Protein AF-A0A9W5TDE6-F1 (afdb_monomer_lite)

Secondary structure (DSSP, 8-state):
-HHHHHTTT----THHHHTSPPPPSSS--HHHHHHHHHHHS-HHHHHHHHHTT---TTTTT--GGG-TTTSSS--S----S-------S-HHHHHHHHHHHTHHHHHHHHHHHHIIIIIIS------EE--TTS-SSHHHHHHHHHHTTHHHHS-HHHHHHHHHHHHHHHHHHHHH-GGGTT-HHHHHHSTHHHH--SS-SS-GGGGB-TTS-HHHHHHHHHHHHHHHGGGT---S-PPBPTTSPBP-BTTB-HHHHHHHHHHHHHHHHHHHHHHHHHTTTTTTB-HHHHHHHHHHHHHHHHHSS--HHHHHTT-EE--

Foldseek 3Di:
DVVVCVVQVFPFLCLVLVPQPQDDLDDDAPVVLVVSCLVPVDPVVVVVCVVLVNPCNVPLPDQPCNCVVVFPDDQPDDPDDDDPDPDDSPGRVVSSLLSLLSLQRSLLSSLSSCCVQFQVPDPQFFFKDFPPLQDDDPQSVSLVSCLGGVQPGDDPLVLLLSLLSLSSNLRPNCPRPPSNPVRLVVNCRGSSCSSHLLDDSDQPLQFFDPPDDPVLSVVLNVLSVVLSVLLNFDPFPFDADSSRGGDDPPRDDPVSVVVGLQRSLVSLLVSLVVNCVSCVNVVGTDSSNLVSSSSSLSNSCRHPPDRVSNVVNVIDGDD

pLDDT: mean 70.34, std 18.86, range [30.05, 94.25]

Sequence (319 aa):
MRSMLTTKNLAISFEEADYFPWEPRHAGGASRCQLSSDIDYPDFLYALADYYSCDIYDLADTPLYMFDNRLFYSVEETVTTRQIFPNSSTLSDECTLTKVAAHCPTYLVYAECVYSLYIKDSTAVANIVLPEFAPTGTFDETFTRYLQRVKNSISSLLDETVTQLCRFVNTACSSLHPQFKGSAEFRAQHICSMFDVFTPLGPFETLYDLGLPSEDLDALKEFDSEQYEQLFYGTTDVVYSPLGVPIGNGMNSMQRLSSYYAELCERRCGYIIKLSMMTDKGTNLSVHGRIRQLRICGKIQAMCDECDACTELGISRSK

Structure (mmCIF, N/CA/C/O backbone):
data_AF-A0A9W5TDE6-F1
#
_entry.id   AF-A0A9W5TDE6-F1
#
loop_
_atom_site.group_PDB
_atom_site.id
_atom_site.type_symbol
_atom_site.label_atom_id
_atom_site.label_alt_id
_atom_site.label_comp_id
_atom_site.label_asym_id
_atom_site.label_entity_id
_atom_site.label_seq_id
_atom_site.pdbx_PDB_ins_code
_atom_site.Cartn_x
_atom_site.Cartn_y
_atom_site.Cartn_z
_atom_site.occupancy
_atom_site.B_iso_or_equiv
_atom_site.auth_seq_id
_atom_site.auth_comp_id
_atom_site.auth_asym_id
_atom_site.auth_atom_id
_atom_site.pdbx_PDB_model_num
ATOM 1 N N . MET A 1 1 ? 21.982 12.494 -4.653 1.00 37.19 1 MET A N 1
ATOM 2 C CA . MET A 1 1 ? 21.022 11.374 -4.791 1.00 37.19 1 MET A CA 1
ATOM 3 C C . MET A 1 1 ? 20.308 11.023 -3.481 1.00 37.19 1 MET A C 1
ATOM 5 O O . MET A 1 1 ? 19.213 11.538 -3.313 1.00 37.19 1 MET A O 1
ATOM 9 N N . ARG A 1 2 ? 20.903 10.282 -2.518 1.00 30.05 2 ARG A N 1
ATOM 10 C CA . ARG A 1 2 ? 20.251 9.962 -1.218 1.00 30.05 2 ARG A CA 1
ATOM 11 C C . ARG A 1 2 ? 19.657 11.196 -0.525 1.00 30.05 2 ARG A C 1
ATOM 13 O O . ARG A 1 2 ? 18.457 11.235 -0.320 1.00 30.05 2 ARG A O 1
ATOM 20 N N . SER A 1 3 ? 20.435 12.260 -0.304 1.00 33.66 3 SER A N 1
ATOM 21 C CA . SER A 1 3 ? 19.941 13.465 0.390 1.00 33.66 3 SER A CA 1
ATOM 22 C C . SER A 1 3 ? 18.796 14.212 -0.315 1.00 33.66 3 SER A C 1
ATOM 24 O O . SER A 1 3 ? 18.005 14.848 0.373 1.00 33.66 3 SER A O 1
ATOM 26 N N . MET A 1 4 ? 18.673 14.131 -1.650 1.00 34.59 4 MET A N 1
ATOM 27 C CA . MET A 1 4 ? 17.591 14.764 -2.433 1.00 34.59 4 MET A CA 1
ATOM 28 C C . MET A 1 4 ? 16.296 13.935 -2.453 1.00 34.59 4 MET A C 1
ATOM 30 O O . MET A 1 4 ? 15.215 14.487 -2.632 1.00 34.59 4 MET A O 1
ATOM 34 N N . LEU A 1 5 ? 16.401 12.615 -2.277 1.00 38.41 5 LEU A N 1
ATOM 35 C CA . LEU A 1 5 ? 15.258 11.700 -2.186 1.00 38.41 5 LEU A CA 1
ATOM 36 C C . LEU A 1 5 ? 14.760 11.586 -0.735 1.00 38.41 5 LEU A C 1
ATOM 38 O O . LEU A 1 5 ? 13.555 11.590 -0.500 1.00 38.41 5 LEU A O 1
ATOM 42 N N . THR A 1 6 ? 15.675 11.616 0.244 1.00 37.66 6 THR A N 1
ATOM 43 C CA . THR A 1 6 ? 15.352 11.721 1.678 1.00 37.66 6 THR A CA 1
ATOM 44 C C . THR A 1 6 ? 14.649 13.042 2.007 1.00 37.66 6 THR A C 1
ATOM 46 O O . THR A 1 6 ? 13.717 13.049 2.798 1.00 37.66 6 THR A O 1
ATOM 49 N N . THR A 1 7 ? 15.009 14.158 1.355 1.00 35.66 7 THR A N 1
ATOM 50 C CA . THR A 1 7 ? 14.295 15.448 1.518 1.00 35.66 7 THR A CA 1
ATOM 51 C C . THR A 1 7 ? 12.883 15.457 0.924 1.00 35.66 7 THR A C 1
ATOM 53 O O . THR A 1 7 ? 12.128 16.386 1.195 1.00 35.66 7 THR A O 1
ATOM 56 N N . LYS A 1 8 ? 12.506 14.438 0.140 1.00 37.34 8 LYS A N 1
ATOM 57 C CA . LYS A 1 8 ? 11.165 14.284 -0.442 1.00 37.34 8 LYS A CA 1
ATOM 58 C C . LYS A 1 8 ? 10.298 13.225 0.266 1.00 37.34 8 LYS A C 1
ATOM 60 O O . LYS A 1 8 ? 9.226 12.929 -0.248 1.00 37.34 8 LYS A O 1
ATOM 65 N N . ASN A 1 9 ? 10.728 12.678 1.415 1.00 38.25 9 ASN A N 1
ATOM 66 C CA . ASN A 1 9 ? 10.015 11.619 2.161 1.00 38.25 9 ASN A CA 1
ATOM 67 C C . ASN A 1 9 ? 9.594 10.427 1.278 1.00 38.25 9 ASN A C 1
ATOM 69 O O . ASN A 1 9 ? 8.486 9.906 1.382 1.00 38.25 9 ASN A O 1
ATOM 73 N N . LEU A 1 10 ? 10.476 10.014 0.368 1.00 39.22 10 LEU A N 1
ATOM 74 C CA . LEU A 1 10 ? 10.190 8.930 -0.564 1.00 39.22 10 LEU A CA 1
ATOM 75 C C . LEU A 1 10 ? 10.513 7.584 0.088 1.00 39.22 10 LEU A C 1
ATOM 77 O O . LEU A 1 10 ? 11.666 7.325 0.431 1.00 39.22 10 LEU A O 1
ATOM 81 N N . ALA A 1 11 ? 9.500 6.729 0.222 1.00 44.19 11 ALA A N 1
ATOM 82 C CA . ALA A 1 11 ? 9.604 5.372 0.756 1.00 44.19 11 ALA A CA 1
ATOM 83 C C . ALA A 1 11 ? 10.161 4.385 -0.290 1.00 44.19 11 ALA A C 1
ATOM 85 O O . ALA A 1 11 ? 9.557 3.358 -0.581 1.00 44.19 11 ALA A O 1
ATOM 86 N N . ILE A 1 12 ? 11.283 4.735 -0.919 1.00 48.00 12 ILE A N 1
ATOM 87 C CA . ILE A 1 12 ? 11.941 3.897 -1.926 1.00 48.00 12 ILE A CA 1
ATOM 88 C C . ILE A 1 12 ? 13.001 3.048 -1.217 1.00 48.00 12 ILE A C 1
ATOM 90 O O . ILE A 1 12 ? 13.822 3.592 -0.473 1.00 48.00 12 ILE A O 1
ATOM 94 N N . SER A 1 13 ? 13.029 1.735 -1.478 1.00 45.06 13 SER A N 1
ATOM 95 C CA . SER A 1 13 ? 14.229 0.941 -1.197 1.00 45.06 13 SER A CA 1
ATOM 96 C C . SER A 1 13 ? 15.338 1.433 -2.123 1.00 45.06 13 SER A C 1
ATOM 98 O O . SER A 1 13 ? 15.249 1.307 -3.342 1.00 45.06 13 SER A O 1
ATOM 1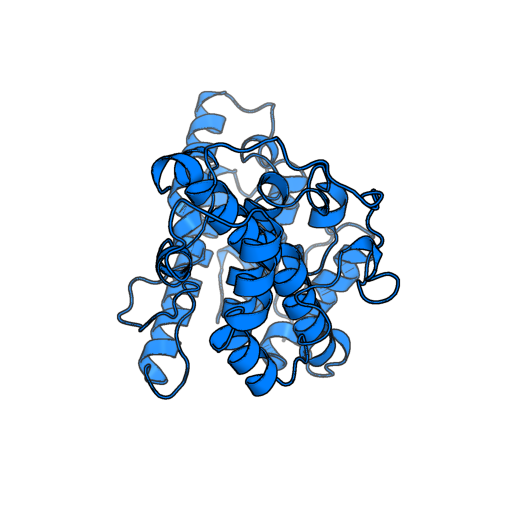00 N N . PHE A 1 14 ? 16.374 2.048 -1.549 1.00 41.97 14 PHE A N 1
ATOM 101 C CA . PHE A 1 14 ? 17.478 2.698 -2.268 1.00 41.97 14 PHE A CA 1
ATOM 102 C C . PHE A 1 14 ? 18.202 1.803 -3.288 1.00 41.97 14 PHE A C 1
ATOM 104 O O . PHE A 1 14 ? 18.944 2.323 -4.116 1.00 41.97 14 PHE A O 1
ATOM 111 N N . GLU A 1 15 ? 17.992 0.492 -3.224 1.00 44.22 15 GLU A N 1
ATOM 112 C CA . GLU A 1 15 ? 18.664 -0.510 -4.041 1.00 44.22 15 GLU A CA 1
ATOM 113 C C . GLU A 1 15 ? 18.224 -0.455 -5.509 1.00 44.22 15 GLU A C 1
ATOM 115 O O . GLU A 1 15 ? 19.063 -0.652 -6.377 1.00 44.22 15 GLU A O 1
ATOM 120 N N . GLU A 1 16 ? 16.976 -0.085 -5.820 1.00 43.41 16 GLU A N 1
ATOM 121 C CA . GLU A 1 16 ? 16.482 0.042 -7.205 1.00 43.41 16 GLU A CA 1
ATOM 122 C C . GLU A 1 16 ? 17.240 1.116 -8.006 1.00 43.41 16 GLU A C 1
ATOM 124 O O . GLU A 1 16 ? 17.583 0.913 -9.170 1.00 43.41 16 GLU A O 1
ATOM 129 N N . ALA A 1 17 ? 17.590 2.235 -7.361 1.00 44.34 17 ALA A N 1
ATOM 130 C CA . ALA A 1 17 ? 18.327 3.318 -8.008 1.00 44.34 17 ALA A CA 1
ATOM 131 C C . ALA A 1 17 ? 19.785 2.955 -8.334 1.00 44.34 17 ALA A C 1
ATOM 133 O O . ALA A 1 17 ? 20.361 3.515 -9.269 1.00 44.34 17 ALA A O 1
ATOM 134 N N . ASP A 1 18 ? 20.365 2.021 -7.575 1.00 39.78 18 ASP A N 1
ATOM 135 C CA . ASP A 1 18 ? 21.740 1.549 -7.750 1.00 39.78 18 ASP A CA 1
ATOM 136 C C . ASP A 1 18 ? 21.865 0.531 -8.907 1.00 39.78 18 ASP A C 1
ATOM 138 O O . ASP A 1 18 ? 22.971 0.307 -9.400 1.00 39.78 18 ASP A O 1
ATOM 142 N N . TYR A 1 19 ? 20.747 -0.041 -9.384 1.00 42.91 19 TYR A N 1
ATOM 143 C CA . TYR A 1 19 ? 20.707 -0.900 -10.579 1.00 42.91 19 TYR A CA 1
ATOM 144 C C . TYR A 1 19 ? 20.538 -0.125 -11.887 1.00 42.91 19 TYR A C 1
ATOM 146 O O . TYR A 1 19 ? 20.680 -0.718 -12.958 1.00 42.91 19 TYR A O 1
ATOM 154 N N . PHE A 1 20 ? 20.272 1.186 -11.844 1.00 47.22 20 PHE A N 1
ATOM 155 C CA . PHE A 1 20 ? 20.255 1.962 -13.078 1.00 47.22 20 PHE A CA 1
ATOM 156 C C . PHE A 1 20 ? 21.671 2.052 -13.660 1.00 47.22 20 PHE A C 1
ATOM 158 O O . PHE A 1 20 ? 22.607 2.420 -12.940 1.00 47.22 20 PHE A O 1
ATOM 165 N N . PRO A 1 21 ? 21.850 1.773 -14.964 1.00 43.06 21 PRO A N 1
ATOM 166 C CA . PRO A 1 21 ? 23.144 1.926 -15.603 1.00 43.06 21 PRO A CA 1
ATOM 167 C C . PRO A 1 21 ? 23.678 3.344 -15.390 1.00 43.06 21 PRO A C 1
ATOM 169 O O . PRO A 1 21 ? 22.945 4.332 -15.496 1.00 43.06 21 PRO A O 1
ATOM 172 N N . TRP A 1 22 ? 24.969 3.440 -15.069 1.00 45.78 22 TRP A N 1
ATOM 173 C CA . TRP A 1 22 ? 25.638 4.719 -14.866 1.00 45.78 22 TRP A CA 1
ATOM 174 C C . TRP A 1 22 ? 25.673 5.515 -16.174 1.00 45.78 22 TRP A C 1
ATOM 176 O O . TRP A 1 22 ? 26.310 5.098 -17.141 1.00 45.78 22 TRP A O 1
ATOM 186 N N . GLU A 1 23 ? 25.035 6.686 -16.186 1.00 52.16 23 GLU A N 1
ATOM 187 C CA . GLU A 1 23 ? 25.040 7.585 -17.341 1.00 52.16 23 GLU A CA 1
ATOM 188 C C . GLU A 1 23 ? 26.159 8.638 -17.199 1.00 52.16 23 GLU A C 1
ATOM 190 O O . GLU A 1 23 ? 26.141 9.450 -16.260 1.00 52.16 23 GLU A O 1
ATOM 195 N N . PRO A 1 24 ? 27.155 8.670 -18.108 1.00 46.06 24 PRO A N 1
ATOM 196 C CA . PRO A 1 24 ? 28.214 9.666 -18.065 1.00 46.06 24 PRO A CA 1
ATOM 197 C C . PRO A 1 24 ? 27.640 11.076 -18.222 1.00 46.06 24 PRO A C 1
ATOM 199 O O . PRO A 1 24 ? 26.783 11.329 -19.064 1.00 46.06 24 PRO A O 1
ATOM 202 N N . ARG A 1 25 ? 28.190 12.043 -17.478 1.00 46.12 25 ARG A N 1
ATOM 203 C CA . ARG A 1 25 ? 27.719 13.443 -17.452 1.00 46.12 25 ARG A CA 1
ATOM 204 C C . ARG A 1 25 ? 27.724 14.182 -18.801 1.00 46.12 25 ARG A C 1
ATOM 206 O O . ARG A 1 25 ? 27.252 15.318 -18.841 1.00 46.12 25 ARG A O 1
ATOM 213 N N . HIS A 1 26 ? 28.230 13.605 -19.895 1.00 42.53 26 HIS A N 1
ATOM 214 C CA . HIS A 1 26 ? 28.404 14.321 -21.159 1.00 42.53 26 HIS A CA 1
ATOM 215 C C . HIS A 1 26 ? 28.000 13.550 -22.427 1.00 42.53 26 HIS A C 1
ATOM 217 O O . HIS A 1 26 ? 28.350 12.391 -22.628 1.00 42.53 26 HIS A O 1
ATOM 223 N N . ALA A 1 27 ? 27.366 14.333 -23.313 1.00 40.53 27 ALA A N 1
ATOM 224 C CA . ALA A 1 27 ? 26.987 14.106 -24.710 1.00 40.53 27 ALA A CA 1
ATOM 225 C C . ALA A 1 27 ? 25.711 13.280 -24.972 1.00 40.53 27 ALA A C 1
ATOM 227 O O . ALA A 1 27 ? 25.766 12.118 -25.351 1.00 40.53 27 ALA A O 1
ATOM 228 N N . GLY A 1 28 ? 24.554 13.941 -24.879 1.00 46.41 28 GLY A N 1
ATOM 229 C CA . GLY A 1 28 ? 23.267 13.499 -25.436 1.00 46.41 28 GLY A CA 1
ATOM 230 C C . GLY A 1 28 ? 22.147 13.699 -24.420 1.00 46.41 28 GLY A C 1
ATOM 231 O O . GLY A 1 28 ? 22.177 13.071 -23.374 1.00 46.41 28 GLY A O 1
ATOM 232 N N . GLY A 1 29 ? 21.233 14.636 -24.691 1.00 51.16 29 GLY A N 1
ATOM 233 C CA . GLY A 1 29 ? 20.232 15.133 -23.734 1.00 51.16 29 GLY A CA 1
ATOM 234 C C . GLY A 1 29 ? 19.141 14.127 -23.330 1.00 51.16 29 GLY A C 1
ATOM 235 O O . GLY A 1 29 ? 19.321 12.921 -23.450 1.00 51.16 29 GLY A O 1
ATOM 236 N N . ALA A 1 30 ? 17.982 14.634 -22.886 1.00 49.31 30 ALA A N 1
ATOM 237 C CA . ALA A 1 30 ? 16.841 13.854 -22.368 1.00 49.31 30 ALA A CA 1
ATOM 238 C C . ALA A 1 30 ? 16.425 12.641 -23.232 1.00 49.31 30 ALA A C 1
ATOM 240 O O . ALA A 1 30 ? 16.014 11.616 -22.698 1.00 49.31 30 ALA A O 1
ATOM 241 N N . SER A 1 31 ? 16.615 12.708 -24.554 1.00 49.91 31 SER A N 1
ATOM 242 C CA . SER A 1 31 ? 16.346 11.604 -25.484 1.00 49.91 31 SER A CA 1
ATOM 243 C C . SER A 1 31 ? 17.228 10.365 -25.268 1.00 49.91 31 SER A C 1
ATOM 245 O O . SER A 1 31 ? 16.809 9.267 -25.609 1.00 49.91 31 SER A O 1
ATOM 247 N N . ARG A 1 32 ? 18.445 10.514 -24.722 1.00 50.94 32 ARG A N 1
ATOM 248 C CA . ARG A 1 32 ? 19.350 9.391 -24.402 1.00 50.94 32 ARG A CA 1
ATOM 249 C C . ARG A 1 32 ? 18.947 8.688 -23.105 1.00 50.94 32 ARG A C 1
ATOM 251 O O . ARG A 1 32 ? 19.008 7.469 -23.039 1.00 50.94 32 ARG A O 1
ATOM 258 N N . CYS A 1 33 ? 18.481 9.453 -22.118 1.00 50.75 33 CYS A N 1
ATOM 259 C CA . CYS A 1 33 ? 17.892 8.918 -20.889 1.00 50.75 33 CYS A CA 1
ATOM 260 C C . CYS A 1 33 ? 16.622 8.115 -21.169 1.00 50.75 33 CYS A C 1
ATOM 262 O O . CYS A 1 33 ? 16.428 7.058 -20.576 1.00 50.75 33 CYS A O 1
ATOM 264 N N . GLN A 1 34 ? 15.796 8.599 -22.099 1.00 51.00 34 GLN A N 1
ATOM 265 C CA . GLN A 1 34 ? 14.605 7.895 -22.559 1.00 51.00 34 GLN A CA 1
ATOM 266 C C . GLN A 1 34 ? 14.979 6.592 -23.283 1.00 51.00 34 GLN A C 1
ATOM 268 O O . GLN A 1 34 ? 14.572 5.535 -22.834 1.00 51.00 34 GLN A O 1
ATOM 273 N N . LEU A 1 35 ? 15.906 6.633 -24.253 1.00 44.72 35 LEU A N 1
ATOM 274 C CA . LEU A 1 35 ? 16.389 5.426 -24.950 1.00 44.72 35 LEU A CA 1
ATOM 275 C C . LEU A 1 35 ? 17.001 4.358 -24.023 1.00 44.72 35 LEU A C 1
ATOM 277 O O . LEU A 1 35 ? 16.906 3.174 -24.304 1.00 44.72 35 LEU A O 1
ATOM 281 N N . SER A 1 36 ? 17.686 4.778 -22.957 1.00 44.78 36 SER A N 1
ATOM 282 C CA . SER A 1 36 ? 18.273 3.890 -21.939 1.00 44.78 36 SER A CA 1
ATOM 283 C C . SER A 1 36 ? 17.206 3.318 -20.992 1.00 44.78 36 SER A C 1
ATOM 285 O O . SER A 1 36 ? 17.378 2.241 -20.436 1.00 44.78 36 SER A O 1
ATOM 287 N N . SER A 1 37 ? 16.075 4.013 -20.834 1.00 44.19 37 SER A N 1
ATOM 288 C CA . SER A 1 37 ? 14.895 3.451 -20.169 1.00 44.19 37 SER A CA 1
ATOM 289 C C . SER A 1 37 ? 14.289 2.366 -21.064 1.00 44.19 37 SER A C 1
ATOM 291 O O . SER A 1 37 ? 14.226 1.226 -20.649 1.00 44.19 37 SER A O 1
ATOM 293 N N . ASP A 1 38 ? 14.027 2.637 -22.341 1.00 42.47 38 ASP A N 1
ATOM 294 C CA . ASP A 1 38 ? 13.441 1.647 -23.266 1.00 42.47 38 ASP A CA 1
ATOM 295 C C . ASP A 1 38 ? 14.259 0.334 -23.404 1.00 42.47 38 ASP A C 1
ATOM 297 O O . ASP A 1 38 ? 13.727 -0.691 -23.827 1.00 42.47 38 ASP A O 1
ATOM 301 N N . ILE A 1 39 ? 15.562 0.356 -23.085 1.00 41.12 39 ILE A N 1
ATOM 302 C CA . ILE A 1 39 ? 16.472 -0.799 -23.192 1.00 41.1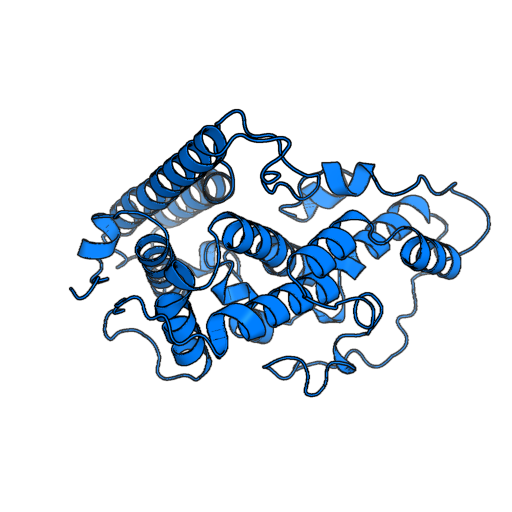2 39 ILE A CA 1
ATOM 303 C C . ILE A 1 39 ? 16.606 -1.580 -21.871 1.00 41.12 39 ILE A C 1
ATOM 305 O O . ILE A 1 39 ? 16.658 -2.807 -21.913 1.00 41.12 39 ILE A O 1
ATOM 309 N N . ASP A 1 40 ? 16.656 -0.904 -20.717 1.00 42.62 40 ASP A N 1
ATOM 310 C CA . ASP A 1 40 ? 17.001 -1.527 -19.421 1.00 42.62 40 ASP A CA 1
ATOM 311 C C . ASP A 1 40 ? 15.827 -1.571 -18.417 1.00 42.62 40 ASP A C 1
ATOM 313 O O . ASP A 1 40 ? 15.943 -2.071 -17.294 1.00 42.62 40 ASP A O 1
ATOM 317 N N . TYR A 1 41 ? 14.679 -1.035 -18.819 1.00 43.81 41 TYR A N 1
ATOM 318 C CA . TYR A 1 41 ? 13.419 -1.017 -18.090 1.00 43.81 41 TYR A CA 1
ATOM 319 C C . TYR A 1 41 ? 12.535 -2.123 -18.687 1.00 43.81 41 TYR A C 1
ATOM 321 O O . TYR A 1 41 ? 12.048 -1.951 -19.803 1.00 43.81 41 TYR A O 1
ATOM 329 N N . PRO A 1 42 ? 12.201 -3.232 -18.005 1.00 48.03 42 PRO A N 1
ATOM 330 C CA . PRO A 1 42 ? 12.756 -3.877 -16.816 1.00 48.03 42 PRO A CA 1
ATOM 331 C C . PRO A 1 42 ? 12.803 -5.428 -16.935 1.00 48.03 42 PRO A C 1
ATOM 333 O O . PRO A 1 42 ? 11.754 -6.064 -16.949 1.00 48.03 42 PRO A O 1
ATOM 336 N N . ASP A 1 43 ? 13.962 -6.092 -16.843 1.00 46.78 43 ASP A N 1
ATOM 337 C CA . ASP A 1 43 ? 13.989 -7.576 -16.809 1.00 46.78 43 ASP A CA 1
ATOM 338 C C . ASP A 1 43 ? 13.191 -8.160 -15.625 1.00 46.78 43 ASP A C 1
ATOM 340 O O . ASP A 1 43 ? 12.537 -9.190 -15.751 1.00 46.78 43 ASP A O 1
ATOM 344 N N . PHE A 1 44 ? 13.205 -7.502 -14.459 1.00 48.03 44 PHE A N 1
ATOM 345 C CA . PHE A 1 44 ? 12.539 -8.020 -13.260 1.00 48.03 44 PHE A CA 1
ATOM 346 C C . PHE A 1 44 ? 11.023 -7.784 -13.244 1.00 48.03 44 PHE A C 1
ATOM 348 O O . PHE A 1 44 ? 10.273 -8.700 -12.920 1.00 48.03 44 PHE A O 1
ATOM 355 N N . LEU A 1 45 ? 10.549 -6.581 -13.588 1.00 55.25 45 LEU A N 1
ATOM 356 C CA . LEU A 1 45 ? 9.111 -6.301 -13.630 1.00 55.25 45 LEU A CA 1
ATOM 357 C C . LEU A 1 45 ? 8.462 -6.932 -14.871 1.00 55.25 45 LEU A C 1
ATOM 359 O O . LEU A 1 45 ? 7.337 -7.402 -14.746 1.00 55.25 45 LEU A O 1
ATOM 363 N N . TYR A 1 46 ? 9.171 -7.059 -16.003 1.00 56.38 46 TYR A N 1
ATOM 364 C CA . TYR A 1 46 ? 8.723 -7.923 -17.099 1.00 56.38 46 TYR A CA 1
ATOM 365 C C . TYR A 1 46 ? 8.720 -9.400 -16.700 1.00 56.38 46 TYR A C 1
ATOM 367 O O . TYR A 1 46 ? 7.749 -10.087 -16.983 1.00 56.38 46 TYR A O 1
ATOM 375 N N . ALA A 1 47 ? 9.711 -9.885 -15.942 1.00 53.34 47 ALA A N 1
ATOM 376 C CA . ALA A 1 47 ? 9.646 -11.240 -15.394 1.00 53.34 47 ALA A CA 1
ATOM 377 C C . ALA A 1 47 ? 8.477 -11.429 -14.409 1.00 53.34 47 ALA A C 1
ATOM 379 O O . ALA A 1 47 ? 7.868 -12.495 -14.402 1.00 53.34 47 ALA A O 1
ATOM 380 N N . LEU A 1 48 ? 8.134 -10.427 -13.587 1.00 57.47 48 LEU A N 1
ATOM 381 C CA . LEU A 1 48 ? 6.946 -10.460 -12.720 1.00 57.47 48 LEU A CA 1
ATOM 382 C C . LEU A 1 48 ? 5.651 -10.442 -13.542 1.00 57.47 48 LEU A C 1
ATOM 384 O O . LEU A 1 48 ? 4.751 -11.236 -13.279 1.00 57.47 48 LEU A O 1
ATOM 388 N N . ALA A 1 49 ? 5.571 -9.564 -14.538 1.00 58.88 49 ALA A N 1
ATOM 389 C CA . ALA A 1 49 ? 4.488 -9.469 -15.508 1.00 58.88 49 ALA A CA 1
ATOM 390 C C . ALA A 1 49 ? 4.263 -10.795 -16.241 1.00 58.88 49 ALA A C 1
ATOM 392 O O . ALA A 1 49 ? 3.156 -11.325 -16.204 1.00 58.88 49 ALA A O 1
ATOM 393 N N . ASP A 1 50 ? 5.313 -11.395 -16.792 1.00 57.34 50 ASP A N 1
ATOM 394 C CA . ASP A 1 50 ? 5.268 -12.707 -17.435 1.00 57.34 50 ASP A CA 1
ATOM 395 C C . ASP A 1 50 ? 4.853 -13.802 -16.447 1.00 57.34 50 ASP A C 1
ATOM 397 O O . ASP A 1 50 ? 3.953 -14.598 -16.728 1.00 57.34 50 ASP A O 1
ATOM 401 N N . TYR A 1 51 ? 5.465 -13.826 -15.258 1.00 58.12 51 TYR A N 1
ATOM 402 C CA . TYR A 1 51 ? 5.193 -14.837 -14.235 1.00 58.12 51 TYR A CA 1
ATOM 403 C C . TYR A 1 51 ? 3.738 -14.807 -13.751 1.00 58.12 51 TYR A C 1
ATOM 405 O O . TYR A 1 51 ? 3.134 -15.862 -13.553 1.00 58.12 51 TYR A O 1
ATOM 413 N N . TYR A 1 52 ? 3.160 -13.615 -13.585 1.00 61.41 52 TYR A N 1
ATOM 414 C CA . TYR A 1 52 ? 1.776 -13.426 -13.142 1.00 61.41 52 TYR A CA 1
ATOM 415 C C . TYR A 1 52 ? 0.782 -13.201 -14.292 1.00 61.41 52 TYR A C 1
ATOM 417 O O . TYR A 1 52 ? -0.394 -12.939 -14.025 1.00 61.41 52 TYR A O 1
ATOM 425 N N . SER A 1 53 ? 1.225 -13.361 -15.548 1.00 67.06 53 SER A N 1
ATOM 426 C CA . SER A 1 53 ? 0.427 -13.186 -16.775 1.00 67.06 53 SER A CA 1
ATOM 427 C C . SER A 1 53 ? -0.233 -11.805 -16.910 1.00 67.06 53 SER A C 1
ATOM 429 O O . SER A 1 53 ? -1.338 -11.678 -17.437 1.00 67.06 53 SER A O 1
ATOM 431 N N . CYS A 1 54 ? 0.452 -10.768 -16.434 1.00 66.94 54 CYS A N 1
ATOM 432 C CA . CYS A 1 54 ? 0.083 -9.369 -16.590 1.00 66.94 54 CYS A CA 1
ATOM 433 C C . CYS A 1 54 ? 0.935 -8.714 -17.674 1.00 66.94 54 CYS A C 1
ATOM 435 O O . CYS A 1 54 ? 2.003 -8.204 -17.371 1.00 66.94 54 CYS A O 1
ATOM 437 N N . ASP A 1 55 ? 0.466 -8.692 -18.922 1.00 58.97 55 ASP A N 1
ATOM 438 C CA . ASP A 1 55 ? 1.175 -8.005 -20.007 1.00 58.97 55 ASP A CA 1
ATOM 439 C C . ASP A 1 55 ? 1.140 -6.478 -19.805 1.00 58.97 55 ASP A C 1
ATOM 441 O O . ASP A 1 55 ? 0.099 -5.830 -19.947 1.00 58.97 55 ASP A O 1
ATOM 445 N N . ILE A 1 56 ? 2.292 -5.916 -19.432 1.00 52.34 56 ILE A N 1
ATOM 446 C CA . ILE A 1 56 ? 2.512 -4.474 -19.255 1.00 52.34 56 ILE A CA 1
ATOM 447 C C . ILE A 1 56 ? 3.450 -3.891 -20.326 1.00 52.34 56 ILE A C 1
ATOM 449 O O . ILE A 1 56 ? 3.792 -2.709 -20.237 1.00 52.34 56 ILE A O 1
ATOM 453 N N . TYR A 1 57 ? 3.878 -4.693 -21.313 1.00 49.84 57 TYR A N 1
ATOM 454 C CA . TYR A 1 57 ? 4.910 -4.312 -22.289 1.00 49.84 57 TYR A CA 1
ATOM 455 C C . TYR A 1 57 ? 4.497 -3.106 -23.140 1.00 49.84 57 TYR A C 1
ATOM 457 O O . TYR A 1 57 ? 5.311 -2.228 -23.401 1.00 49.84 57 TYR A O 1
ATOM 465 N N . ASP A 1 58 ? 3.214 -2.992 -23.488 1.00 44.25 58 ASP A N 1
ATOM 466 C CA . ASP A 1 58 ? 2.685 -1.849 -24.250 1.00 44.25 58 ASP A CA 1
ATOM 467 C C . ASP A 1 58 ? 2.524 -0.561 -23.406 1.00 44.25 58 ASP A C 1
ATOM 469 O O . ASP A 1 58 ? 2.137 0.491 -23.923 1.00 44.25 58 ASP A O 1
ATOM 473 N N . LEU A 1 59 ? 2.731 -0.630 -22.084 1.00 45.72 59 LEU A N 1
ATOM 474 C CA . LEU A 1 59 ? 2.214 0.364 -21.131 1.00 45.72 59 LEU A CA 1
ATOM 475 C C . LEU A 1 59 ? 3.299 1.069 -20.314 1.00 45.72 59 LEU A C 1
ATOM 477 O O . LEU A 1 59 ? 3.016 2.147 -19.790 1.00 45.72 59 LEU A O 1
ATOM 481 N N . ALA A 1 60 ? 4.519 0.525 -20.254 1.00 40.66 60 ALA A N 1
ATOM 482 C CA . ALA A 1 60 ? 5.639 1.141 -19.537 1.00 40.66 60 ALA A CA 1
ATOM 483 C C . ALA A 1 60 ? 5.977 2.560 -20.050 1.00 40.66 60 ALA A C 1
ATOM 485 O O . ALA A 1 60 ? 6.352 3.424 -19.259 1.00 40.66 60 ALA A O 1
ATOM 486 N N . ASP A 1 61 ? 5.721 2.824 -21.338 1.00 40.75 61 ASP A N 1
ATOM 487 C CA . ASP A 1 61 ? 6.030 4.096 -22.010 1.00 40.75 61 ASP A CA 1
ATOM 488 C C . ASP A 1 61 ? 4.790 4.926 -22.392 1.00 40.75 61 ASP A C 1
ATOM 490 O O . ASP A 1 61 ? 4.892 5.961 -23.061 1.00 40.75 61 ASP A O 1
ATOM 494 N N . THR A 1 62 ? 3.593 4.494 -21.978 1.00 41.66 62 THR A N 1
ATOM 495 C CA . THR A 1 62 ? 2.334 5.149 -22.357 1.00 41.66 62 THR A CA 1
ATOM 496 C C . THR A 1 62 ? 1.945 6.229 -21.326 1.00 41.66 62 THR A C 1
ATOM 498 O O . THR A 1 62 ? 1.781 5.930 -20.143 1.00 41.66 62 THR A O 1
ATOM 501 N N . PRO A 1 63 ? 1.767 7.508 -21.721 1.00 44.25 63 PRO A N 1
ATOM 502 C CA . PRO A 1 63 ? 1.331 8.574 -20.810 1.00 44.25 63 PRO A CA 1
ATOM 503 C C . PRO A 1 63 ? -0.060 8.309 -20.197 1.00 44.25 63 PRO A C 1
ATOM 505 O O . PRO A 1 63 ? -0.942 7.843 -20.911 1.00 44.25 63 PRO A O 1
ATOM 508 N N . LEU A 1 64 ? -0.319 8.713 -18.937 1.00 41.97 64 LEU A N 1
ATOM 509 C CA . LEU A 1 64 ? -1.582 8.397 -18.238 1.00 41.97 64 LEU A CA 1
ATOM 510 C C . LEU A 1 64 ? -2.862 8.792 -18.997 1.00 41.97 64 LEU A C 1
ATOM 512 O O . LEU A 1 64 ? -3.846 8.064 -18.952 1.00 41.97 64 LEU A O 1
ATOM 516 N N . TYR A 1 65 ? -2.853 9.914 -19.725 1.00 46.88 65 TYR A N 1
ATOM 517 C CA . TYR A 1 65 ? -4.006 10.373 -20.518 1.00 46.88 65 TYR A CA 1
ATOM 518 C C . TYR A 1 65 ? -4.293 9.505 -21.758 1.00 46.88 65 TYR A C 1
ATOM 520 O O . TYR A 1 65 ? -5.337 9.649 -22.381 1.00 46.88 65 TYR A O 1
ATOM 528 N N . MET A 1 66 ? -3.367 8.625 -22.151 1.00 42.00 66 MET A N 1
ATOM 529 C CA . MET A 1 66 ? -3.584 7.616 -23.192 1.00 42.00 66 MET A CA 1
ATOM 530 C C . MET A 1 66 ? -4.114 6.291 -22.620 1.00 42.00 66 MET A C 1
ATOM 532 O O . MET A 1 66 ? -4.463 5.402 -23.394 1.00 42.00 66 MET A O 1
ATOM 536 N N . PHE A 1 67 ? -4.241 6.160 -21.290 1.00 49.75 67 PHE A N 1
ATOM 537 C CA . PHE A 1 67 ? -4.949 5.043 -20.653 1.00 49.75 67 PHE A CA 1
ATOM 538 C C . PHE A 1 67 ? -6.467 5.259 -20.570 1.00 49.75 67 PHE A C 1
ATOM 540 O O . PHE A 1 67 ? -7.138 4.566 -19.800 1.00 49.75 67 PHE A O 1
ATOM 547 N N . ASP A 1 68 ? -7.029 6.180 -21.359 1.00 42.41 68 ASP A N 1
ATOM 548 C CA . ASP A 1 68 ? -8.479 6.330 -21.490 1.00 42.41 68 ASP A CA 1
ATOM 549 C C . ASP A 1 68 ? -9.123 4.966 -21.804 1.00 42.41 68 ASP A C 1
ATOM 551 O O . ASP A 1 68 ? -8.750 4.274 -22.755 1.00 42.41 68 ASP A O 1
ATOM 555 N N . ASN A 1 69 ? -10.100 4.575 -20.977 1.00 42.19 69 ASN A N 1
ATOM 556 C CA . ASN A 1 69 ? -10.782 3.267 -20.949 1.00 42.19 69 ASN A CA 1
ATOM 557 C C . ASN A 1 69 ? -9.983 2.068 -20.399 1.00 42.19 69 ASN A C 1
ATOM 559 O O . ASN A 1 69 ? -10.500 0.949 -20.429 1.00 42.19 69 ASN A O 1
ATOM 563 N N . ARG A 1 70 ? -8.754 2.260 -19.906 1.00 48.69 70 ARG A N 1
ATOM 564 C CA . ARG A 1 70 ? -7.931 1.188 -19.310 1.00 48.69 70 ARG A CA 1
ATOM 565 C C . ARG A 1 70 ? -7.764 1.306 -17.797 1.00 48.69 70 ARG A C 1
ATOM 567 O O . ARG A 1 70 ? -7.622 0.282 -17.139 1.00 48.69 70 ARG A O 1
ATOM 574 N N . LEU A 1 71 ? -7.816 2.519 -17.249 1.00 51.66 71 LEU A N 1
ATOM 575 C CA . LEU A 1 71 ? -7.957 2.737 -15.807 1.00 51.66 71 LEU A CA 1
ATOM 576 C C . LEU A 1 71 ? -9.439 2.692 -15.428 1.00 51.66 71 LEU A C 1
ATOM 578 O O . LEU A 1 71 ? -10.293 3.152 -16.188 1.00 51.66 71 LEU A O 1
ATOM 582 N N . PHE A 1 72 ? -9.757 2.185 -14.235 1.00 52.09 72 PHE A N 1
ATOM 583 C CA . PHE A 1 72 ? -11.141 2.198 -13.741 1.00 52.09 72 PHE A CA 1
ATOM 584 C C . PHE A 1 72 ? -11.668 3.608 -13.435 1.00 52.09 72 PHE A C 1
ATOM 586 O O . PHE A 1 72 ? -12.858 3.763 -13.165 1.00 52.09 72 PHE A O 1
ATOM 593 N N . TYR A 1 73 ? -10.804 4.625 -13.487 1.00 53.03 73 TYR A N 1
ATOM 594 C CA . TYR A 1 73 ? -11.097 5.986 -13.056 1.00 53.03 73 TYR A CA 1
ATOM 595 C C . TYR A 1 73 ? -10.549 7.010 -14.051 1.00 53.03 73 TYR A C 1
ATOM 597 O O . TYR A 1 73 ? -9.483 6.819 -14.639 1.00 53.03 73 TYR A O 1
ATOM 605 N N . SER A 1 74 ? -11.279 8.113 -14.222 1.00 50.78 74 SER A N 1
ATOM 606 C CA . SER A 1 74 ? -10.849 9.252 -15.031 1.00 50.78 74 SER A CA 1
ATOM 607 C C . SER A 1 74 ? -9.780 10.061 -14.300 1.00 50.78 74 SER A C 1
ATOM 609 O O . SER A 1 74 ? -9.962 10.416 -13.136 1.00 50.78 74 SER A O 1
ATOM 611 N N . VAL A 1 75 ? -8.692 10.401 -14.990 1.00 46.94 75 VAL A N 1
ATOM 612 C CA . VAL A 1 75 ? -7.695 11.350 -14.481 1.00 46.94 75 VAL A CA 1
ATOM 613 C C . VAL A 1 75 ? -8.233 12.769 -14.696 1.00 46.94 75 VAL A C 1
ATOM 615 O O . VAL A 1 75 ? -8.573 13.128 -15.820 1.00 46.94 75 VAL A O 1
ATOM 618 N N . GLU A 1 76 ? -8.332 13.568 -13.631 1.00 41.31 76 GLU A N 1
ATOM 619 C CA . GLU A 1 76 ? -8.934 14.914 -13.681 1.00 41.31 76 GLU A CA 1
ATOM 620 C C . GLU A 1 76 ? -8.132 15.911 -14.530 1.00 41.31 76 GLU A C 1
ATOM 622 O O . GLU A 1 76 ? -8.711 16.764 -15.201 1.00 41.31 76 GLU A O 1
ATOM 627 N N . GLU A 1 77 ? -6.802 15.775 -14.554 1.00 44.25 77 GLU A N 1
ATOM 628 C CA . GLU A 1 77 ? -5.916 16.576 -15.398 1.00 44.25 77 GLU A CA 1
ATOM 629 C C . GLU A 1 77 ? -5.134 15.687 -16.369 1.00 44.25 77 GLU A C 1
ATOM 631 O O . GLU A 1 77 ? -4.141 15.038 -16.029 1.00 44.25 77 GLU A O 1
ATOM 636 N N . THR A 1 78 ? -5.535 15.704 -17.639 1.00 42.44 78 THR A N 1
ATOM 637 C CA . THR A 1 78 ? -4.674 15.214 -18.715 1.00 42.44 78 THR A CA 1
ATOM 638 C C . THR A 1 78 ? -3.524 16.202 -18.892 1.00 42.44 78 THR A C 1
ATOM 640 O O . THR A 1 78 ? -3.747 17.335 -19.324 1.00 42.44 78 THR A O 1
ATOM 643 N N . VAL A 1 79 ? -2.286 15.802 -18.579 1.00 36.81 79 VAL A N 1
ATOM 644 C CA . VAL A 1 79 ? -1.110 16.638 -18.874 1.00 36.81 79 VAL A CA 1
ATOM 645 C C . VAL A 1 79 ? -1.039 16.839 -20.385 1.00 36.81 79 VAL A C 1
ATOM 647 O O . VAL A 1 79 ? -0.657 15.933 -21.127 1.00 36.81 79 VAL A O 1
ATOM 650 N N . THR A 1 80 ? -1.425 18.032 -20.841 1.00 32.19 80 THR A N 1
ATOM 651 C CA . THR A 1 80 ? -1.379 18.418 -22.249 1.00 32.19 80 THR A CA 1
ATOM 652 C C . THR A 1 80 ? 0.072 18.349 -22.711 1.00 32.19 80 THR A C 1
ATOM 654 O O . THR A 1 80 ? 0.937 19.058 -22.200 1.00 32.19 80 THR A O 1
ATOM 657 N N . THR A 1 81 ? 0.339 17.435 -23.634 1.00 37.03 81 THR A N 1
ATOM 658 C CA . THR A 1 81 ? 1.643 17.107 -24.218 1.00 37.03 81 THR A CA 1
ATOM 659 C C . THR A 1 81 ? 2.606 18.289 -24.393 1.00 37.03 81 THR A C 1
ATOM 661 O O . THR A 1 81 ? 2.230 19.321 -24.942 1.00 37.03 81 THR A O 1
ATOM 664 N N . ARG A 1 82 ? 3.884 18.027 -24.062 1.00 33.00 82 ARG A N 1
ATOM 665 C CA . ARG A 1 82 ? 5.106 18.866 -24.106 1.00 33.00 82 ARG A CA 1
ATOM 666 C C . ARG A 1 82 ? 5.440 19.586 -22.808 1.00 33.00 82 ARG A C 1
ATOM 668 O O . ARG A 1 82 ? 5.307 20.798 -22.673 1.00 33.00 82 ARG A O 1
ATOM 675 N N . GLN A 1 83 ? 6.025 18.821 -21.895 1.00 37.31 83 GLN A N 1
ATOM 676 C CA . GLN A 1 83 ? 6.867 19.405 -20.866 1.00 37.31 83 GLN A CA 1
ATOM 677 C C . GLN A 1 83 ? 8.138 19.964 -21.498 1.00 37.31 83 GLN A C 1
ATOM 679 O O . GLN A 1 83 ? 8.912 19.251 -22.135 1.00 37.31 83 GLN A O 1
ATOM 684 N N . ILE A 1 84 ? 8.335 21.265 -21.323 1.00 31.11 84 ILE A N 1
ATOM 685 C CA . ILE A 1 84 ? 9.626 21.904 -21.524 1.00 31.11 84 ILE A CA 1
ATOM 686 C C . ILE A 1 84 ? 10.496 21.432 -20.360 1.00 31.11 84 ILE A C 1
ATOM 688 O O . ILE A 1 84 ? 10.360 21.922 -19.239 1.00 31.11 84 ILE A O 1
ATOM 692 N N . PHE A 1 85 ? 11.345 20.438 -20.615 1.00 35.69 85 PHE A N 1
ATOM 693 C CA . PHE A 1 85 ? 12.403 20.072 -19.683 1.00 35.69 85 PHE A CA 1
ATOM 694 C C . PHE A 1 85 ? 13.327 21.292 -19.509 1.00 35.69 85 PHE A C 1
ATOM 696 O O . PHE A 1 85 ? 13.706 21.907 -20.512 1.00 35.69 85 PHE A O 1
ATOM 703 N N . PRO A 1 86 ? 13.647 21.709 -18.272 1.00 30.62 86 PRO A N 1
ATOM 704 C CA . PRO A 1 86 ? 14.536 22.841 -18.045 1.00 30.62 86 PRO A CA 1
ATOM 705 C C . PRO A 1 86 ? 15.907 22.582 -18.694 1.00 30.62 86 PRO A C 1
ATOM 707 O O . PRO A 1 86 ? 16.417 21.468 -18.668 1.00 30.62 86 PRO A O 1
ATOM 710 N N . ASN A 1 87 ? 16.496 23.615 -19.309 1.00 31.22 87 ASN A N 1
ATOM 711 C CA . ASN A 1 87 ? 17.831 23.566 -19.918 1.00 31.22 87 ASN A CA 1
ATOM 712 C C . ASN A 1 87 ? 18.871 23.091 -18.886 1.00 31.22 87 ASN A C 1
ATOM 714 O O . ASN A 1 87 ? 19.200 23.851 -17.974 1.00 31.22 87 ASN A O 1
ATOM 718 N N . SER A 1 88 ? 19.405 21.873 -19.026 1.00 37.03 88 SER A N 1
ATOM 719 C CA . SER A 1 88 ? 20.230 21.258 -17.983 1.00 37.03 88 SER A CA 1
ATOM 720 C C . SER A 1 88 ? 21.710 21.117 -18.345 1.00 37.03 88 SER A C 1
ATOM 722 O O . SER A 1 88 ? 22.128 20.387 -19.242 1.00 37.03 88 SER A O 1
ATOM 724 N N . SER A 1 89 ? 22.540 21.810 -17.567 1.00 33.72 89 SER A N 1
ATOM 725 C CA . SER A 1 89 ? 23.978 21.559 -17.409 1.00 33.72 89 SER A CA 1
ATOM 726 C C . SER A 1 89 ? 24.275 20.557 -16.274 1.00 33.72 89 SER A C 1
ATOM 728 O O . SER A 1 89 ? 25.436 20.300 -15.959 1.00 33.72 89 SER A O 1
ATOM 730 N N . THR A 1 90 ? 23.241 19.949 -15.681 1.00 37.59 90 THR A N 1
ATOM 731 C CA . THR A 1 90 ? 23.297 19.006 -14.547 1.00 37.59 90 THR A CA 1
ATOM 732 C C . THR A 1 90 ? 22.452 17.757 -14.828 1.00 37.59 90 THR A C 1
ATOM 734 O O . THR A 1 90 ? 21.452 17.500 -14.172 1.00 37.59 90 THR A O 1
ATOM 737 N N . LEU A 1 91 ? 22.852 16.983 -15.840 1.00 38.59 91 LEU A N 1
ATOM 738 C CA . LEU A 1 91 ? 22.067 15.875 -16.407 1.00 38.59 91 LEU A CA 1
ATOM 739 C C . LEU A 1 91 ? 22.104 14.544 -15.620 1.00 38.59 91 LEU A C 1
ATOM 741 O O . LEU A 1 91 ? 21.200 13.735 -15.805 1.00 38.59 91 LEU A O 1
ATOM 745 N N . SER A 1 92 ? 23.094 14.279 -14.748 1.00 48.50 92 SER A N 1
ATOM 746 C CA . SER A 1 92 ? 23.200 12.947 -14.100 1.00 48.50 92 SER A CA 1
ATOM 747 C C . SER A 1 92 ? 22.043 12.646 -13.151 1.00 48.50 92 SER A C 1
ATOM 749 O O . SER A 1 92 ? 21.507 11.545 -13.161 1.00 48.50 92 SER A O 1
ATOM 751 N N . ASP A 1 93 ? 21.636 13.633 -12.358 1.00 53.06 93 ASP A N 1
ATOM 752 C CA . ASP A 1 93 ? 20.621 13.437 -11.322 1.00 53.06 93 ASP A CA 1
ATOM 753 C C . ASP A 1 93 ? 19.200 13.524 -11.919 1.00 53.06 93 ASP A C 1
ATOM 755 O O . ASP A 1 93 ? 18.279 12.874 -11.430 1.00 53.06 93 ASP A O 1
ATOM 759 N N . GLU A 1 94 ? 19.024 14.259 -13.025 1.00 57.16 94 GLU A N 1
ATOM 760 C CA . GLU A 1 94 ? 17.754 14.354 -13.764 1.00 57.16 94 GLU A CA 1
ATOM 761 C C . GLU A 1 94 ? 17.402 13.059 -14.507 1.00 57.16 94 GLU A C 1
ATOM 763 O O . GLU A 1 94 ? 16.231 12.682 -14.567 1.00 57.16 94 GLU A O 1
ATOM 768 N N . CYS A 1 95 ? 18.401 12.351 -15.037 1.00 55.34 95 CYS A N 1
ATOM 769 C CA . CYS A 1 95 ? 18.205 11.097 -15.763 1.00 55.34 95 CYS A CA 1
ATOM 770 C C . CYS A 1 95 ? 17.665 9.993 -14.845 1.00 55.34 95 CYS A C 1
ATOM 772 O O . CYS A 1 95 ? 16.641 9.380 -15.139 1.00 55.34 95 CYS A O 1
ATOM 774 N N . THR A 1 96 ? 18.301 9.801 -13.686 1.00 57.88 96 THR A N 1
ATOM 775 C CA . THR A 1 96 ? 17.849 8.853 -12.660 1.00 57.88 96 THR A CA 1
ATOM 776 C C . THR A 1 96 ? 16.460 9.210 -12.145 1.00 57.88 96 THR A C 1
ATOM 778 O O . THR A 1 96 ? 15.614 8.334 -12.036 1.00 57.88 96 THR A O 1
ATOM 781 N N . LEU A 1 97 ? 16.177 10.490 -11.878 1.00 60.12 97 LEU A N 1
ATOM 782 C CA . LEU A 1 97 ? 14.839 10.913 -11.450 1.00 60.12 97 LEU A CA 1
ATOM 783 C C . LEU A 1 97 ? 13.773 10.659 -12.521 1.00 60.12 97 LEU A C 1
ATOM 785 O O . LEU A 1 97 ? 12.658 10.289 -12.174 1.00 60.12 97 LEU A O 1
ATOM 789 N N . THR A 1 98 ? 14.115 10.828 -13.798 1.00 59.16 98 THR A N 1
ATOM 790 C CA . THR A 1 98 ? 13.213 10.533 -14.921 1.00 59.16 98 THR A CA 1
ATOM 791 C C . THR A 1 98 ? 12.933 9.034 -15.019 1.00 59.16 98 THR A C 1
ATOM 793 O O . THR A 1 98 ? 11.771 8.647 -15.108 1.00 59.16 98 THR A O 1
ATOM 796 N N . LYS A 1 99 ? 13.973 8.194 -14.909 1.00 61.94 99 LYS A N 1
ATOM 797 C CA . LYS A 1 99 ? 13.839 6.731 -14.846 1.00 61.94 99 LYS A CA 1
ATOM 798 C C . LYS A 1 99 ? 12.971 6.305 -13.665 1.00 61.94 99 LYS A C 1
ATOM 800 O O . LYS A 1 99 ? 12.027 5.554 -13.844 1.00 61.94 99 LYS A O 1
ATOM 805 N N . VAL A 1 100 ? 13.206 6.853 -12.474 1.00 65.19 100 VAL A N 1
ATOM 806 C CA . VAL A 1 100 ? 12.381 6.546 -11.296 1.00 65.19 100 VAL A CA 1
ATOM 807 C C . VAL A 1 100 ? 10.928 7.006 -11.496 1.00 65.19 100 VAL A C 1
ATOM 809 O O . VAL A 1 100 ? 9.994 6.292 -11.146 1.00 65.19 100 VAL A O 1
ATOM 812 N N . ALA A 1 101 ? 10.712 8.187 -12.082 1.00 66.50 101 ALA A N 1
ATOM 813 C CA . ALA A 1 101 ? 9.374 8.726 -12.316 1.00 66.50 101 ALA A CA 1
ATOM 814 C C . ALA A 1 101 ? 8.552 7.896 -13.316 1.00 66.50 101 ALA A C 1
ATOM 816 O O . ALA A 1 101 ? 7.333 7.823 -13.165 1.00 66.50 101 ALA A O 1
ATOM 817 N N . ALA A 1 102 ? 9.188 7.257 -14.302 1.00 66.06 102 ALA A N 1
ATOM 818 C CA . ALA A 1 102 ? 8.499 6.397 -15.263 1.00 66.06 102 ALA A CA 1
ATOM 819 C C . ALA A 1 102 ? 7.876 5.137 -14.614 1.00 66.06 102 ALA A C 1
ATOM 821 O O . ALA A 1 102 ? 6.989 4.524 -15.204 1.00 66.06 102 ALA A O 1
ATOM 822 N N . HIS A 1 103 ? 8.228 4.791 -13.364 1.00 72.12 103 HIS A N 1
ATOM 823 C CA . HIS A 1 103 ? 7.672 3.605 -12.703 1.00 72.12 103 HIS A CA 1
ATOM 824 C C . HIS A 1 103 ? 6.244 3.877 -12.235 1.00 72.12 103 HIS A C 1
ATOM 826 O O . HIS A 1 103 ? 5.459 2.955 -12.050 1.00 72.12 103 HIS A O 1
ATOM 832 N N . CYS A 1 104 ? 5.882 5.151 -12.075 1.00 74.06 104 CYS A N 1
ATOM 833 C CA . CYS A 1 104 ? 4.578 5.589 -11.603 1.00 74.06 104 CYS A CA 1
ATOM 834 C C . CYS A 1 104 ? 3.393 5.047 -12.419 1.00 74.06 104 CYS A C 1
ATOM 836 O O . CYS A 1 104 ? 2.538 4.377 -11.833 1.00 74.06 104 CYS A O 1
ATOM 838 N N . PRO A 1 105 ? 3.298 5.303 -13.741 1.00 71.06 105 PRO A N 1
ATOM 839 C CA . PRO A 1 105 ? 2.238 4.716 -14.559 1.00 71.06 105 PRO A CA 1
ATOM 840 C C . PRO A 1 105 ? 2.333 3.186 -14.614 1.00 71.06 105 PRO A C 1
ATOM 842 O O . PRO A 1 105 ? 1.314 2.512 -14.491 1.00 71.06 105 PRO A O 1
ATOM 845 N N . THR A 1 106 ? 3.540 2.630 -14.716 1.00 73.44 106 THR A N 1
ATOM 846 C CA . THR A 1 106 ? 3.771 1.185 -14.855 1.00 73.44 106 THR A CA 1
ATOM 847 C C . THR A 1 106 ? 3.297 0.393 -13.635 1.00 73.44 106 THR A C 1
ATOM 849 O O . THR A 1 106 ? 2.584 -0.599 -13.773 1.00 73.44 106 THR A O 1
ATOM 852 N N . TYR A 1 107 ? 3.635 0.844 -12.425 1.00 81.62 107 TYR A N 1
ATOM 853 C CA . TYR A 1 107 ? 3.228 0.206 -11.170 1.00 81.62 107 TYR A CA 1
ATOM 854 C C . TYR A 1 107 ? 1.725 0.312 -10.934 1.00 81.62 107 TYR A C 1
ATOM 856 O O . TYR A 1 107 ? 1.105 -0.662 -10.503 1.00 81.62 107 TYR A O 1
ATOM 864 N N . LEU A 1 108 ? 1.123 1.454 -11.280 1.00 80.44 108 LEU A N 1
ATOM 865 C CA . LEU A 1 108 ? -0.325 1.615 -11.225 1.00 80.44 108 LEU A CA 1
ATOM 866 C C . LEU A 1 108 ? -1.028 0.626 -12.168 1.00 80.44 108 LEU A C 1
ATOM 868 O O . LEU A 1 108 ? -1.943 -0.078 -11.750 1.00 80.44 108 LEU A O 1
ATOM 872 N N . VAL A 1 109 ? -0.574 0.530 -13.418 1.00 76.94 109 VAL A N 1
ATOM 873 C CA . VAL A 1 109 ? -1.130 -0.390 -14.423 1.00 76.94 109 VAL A CA 1
ATOM 874 C C . VAL A 1 109 ? -0.960 -1.854 -14.014 1.00 76.94 109 VAL A C 1
ATOM 876 O O . VAL A 1 109 ? -1.890 -2.646 -14.166 1.00 76.94 109 VAL A O 1
ATOM 879 N N . TYR A 1 110 ? 0.195 -2.225 -13.460 1.00 81.56 110 TYR A N 1
ATOM 880 C CA . TYR A 1 110 ? 0.415 -3.580 -12.958 1.00 81.56 110 TYR A CA 1
ATOM 881 C C . TYR A 1 110 ? -0.584 -3.934 -11.845 1.00 81.56 110 TYR A C 1
ATOM 883 O O . TYR A 1 110 ? -1.200 -5.001 -11.874 1.00 81.56 110 TYR A O 1
ATOM 891 N N . ALA A 1 111 ? -0.816 -3.017 -10.900 1.00 88.06 111 ALA A N 1
ATOM 892 C CA . ALA A 1 111 ? -1.812 -3.205 -9.850 1.00 88.06 111 ALA A CA 1
ATOM 893 C C . ALA A 1 111 ? -3.242 -3.347 -10.411 1.00 88.06 111 ALA A C 1
ATOM 895 O O . ALA A 1 111 ? -4.007 -4.192 -9.940 1.00 88.06 111 ALA A O 1
ATOM 896 N N . GLU A 1 112 ? -3.589 -2.577 -11.448 1.00 84.88 112 GLU A N 1
ATOM 897 C CA . GLU A 1 112 ? -4.884 -2.677 -12.139 1.00 84.88 112 GLU A CA 1
ATOM 898 C C . GLU A 1 112 ? -5.065 -4.038 -12.825 1.00 84.88 112 GLU A C 1
ATOM 900 O O . GLU A 1 112 ? -6.140 -4.649 -12.756 1.00 84.88 112 GLU A O 1
ATOM 905 N N . CYS A 1 113 ? -4.001 -4.550 -13.448 1.00 83.75 113 CYS A N 1
ATOM 906 C CA . CYS A 1 113 ? -3.997 -5.879 -14.045 1.00 83.75 113 CYS A CA 1
ATOM 907 C C . CYS A 1 113 ? -4.227 -6.969 -12.992 1.00 83.75 113 CYS A C 1
ATOM 909 O O . CYS A 1 113 ? -5.128 -7.797 -13.154 1.00 83.75 113 CYS A O 1
ATOM 911 N N . VAL A 1 114 ? -3.474 -6.943 -11.885 1.00 87.06 114 VAL A N 1
ATOM 912 C CA . VAL A 1 114 ? -3.620 -7.938 -10.812 1.00 87.06 114 VAL A CA 1
ATOM 913 C C . VAL A 1 114 ? -5.028 -7.898 -10.225 1.00 87.06 114 VAL A C 1
ATOM 915 O O . VAL A 1 114 ? -5.657 -8.943 -10.047 1.00 87.06 114 VAL A O 1
ATOM 918 N N . TYR A 1 115 ? -5.572 -6.706 -9.973 1.00 88.50 115 TYR A N 1
ATOM 919 C CA . TYR A 1 115 ? -6.951 -6.598 -9.513 1.00 88.50 115 TYR A CA 1
ATOM 920 C C . TYR A 1 115 ? -7.938 -7.182 -10.525 1.00 88.50 115 TYR A C 1
ATOM 922 O O . TYR A 1 115 ? -8.837 -7.925 -10.139 1.00 88.50 115 TYR A O 1
ATOM 930 N N . SER A 1 116 ? -7.778 -6.887 -11.813 1.00 85.44 116 SER A N 1
ATOM 931 C CA . SER A 1 116 ? -8.676 -7.388 -12.857 1.00 85.44 116 SER A CA 1
ATOM 932 C C . SER A 1 116 ? -8.658 -8.913 -12.948 1.00 85.44 116 SER A C 1
ATOM 934 O O . SER A 1 116 ? -9.715 -9.537 -12.874 1.00 85.44 116 SER A O 1
ATOM 936 N N . LEU A 1 117 ? -7.468 -9.509 -13.046 1.00 83.38 117 LEU A N 1
ATOM 937 C CA . LEU A 1 117 ? -7.300 -10.950 -13.239 1.00 83.38 117 LEU A CA 1
ATOM 938 C C . LEU A 1 117 ? -7.705 -11.761 -12.012 1.00 83.38 117 LEU A C 1
ATOM 940 O O . LEU A 1 117 ? -8.339 -12.807 -12.142 1.00 83.38 117 LEU A O 1
ATOM 944 N N . TYR A 1 118 ? -7.333 -11.289 -10.825 1.00 85.19 118 TYR A N 1
ATOM 945 C CA . TYR A 1 118 ? -7.426 -12.109 -9.627 1.00 85.19 118 TYR A CA 1
ATOM 946 C C . TYR A 1 118 ? -8.524 -11.665 -8.664 1.00 85.19 118 TYR A C 1
ATOM 948 O O . TYR A 1 118 ? -8.951 -12.460 -7.844 1.00 85.19 118 TYR A O 1
ATOM 956 N N . ILE A 1 119 ? -9.019 -10.429 -8.718 1.00 86.50 119 ILE A N 1
ATOM 957 C CA . ILE A 1 119 ? -9.946 -9.915 -7.694 1.00 86.50 119 ILE A CA 1
ATOM 958 C C . ILE A 1 119 ? -11.314 -9.599 -8.297 1.00 86.50 119 ILE A C 1
ATOM 960 O O . ILE A 1 119 ? -12.339 -10.079 -7.805 1.00 86.50 119 ILE A O 1
ATOM 964 N N . LYS A 1 120 ? -11.358 -8.830 -9.385 1.00 84.56 120 LYS A N 1
ATOM 965 C CA . LYS A 1 120 ? -12.589 -8.337 -10.016 1.00 84.56 120 LYS A CA 1
ATOM 966 C C . LYS A 1 120 ? -13.508 -9.453 -10.504 1.00 84.56 120 LYS A C 1
ATOM 968 O O . LYS A 1 120 ? -14.718 -9.357 -10.295 1.00 84.56 120 LYS A O 1
ATOM 973 N N . ASP A 1 121 ? -12.939 -10.508 -11.075 1.00 79.06 121 ASP A N 1
ATOM 974 C CA . ASP A 1 121 ? -13.704 -11.605 -11.678 1.00 79.06 121 ASP A CA 1
ATOM 975 C C . ASP A 1 121 ? -13.641 -12.904 -10.855 1.00 79.06 121 ASP A C 1
ATOM 977 O O . ASP A 1 121 ? -14.254 -13.908 -11.218 1.00 79.06 121 ASP A O 1
ATOM 981 N N . SER A 1 122 ? -12.960 -12.889 -9.702 1.00 78.69 122 SER A N 1
ATOM 982 C CA . SER A 1 122 ? -12.895 -14.056 -8.822 1.00 78.69 122 SER A CA 1
ATOM 983 C C . SER A 1 122 ? -14.245 -14.380 -8.182 1.00 78.69 122 SER A C 1
ATOM 985 O O . SER A 1 122 ? -14.960 -13.509 -7.675 1.00 78.69 122 SER A O 1
ATOM 987 N N . THR A 1 123 ? -14.567 -15.673 -8.158 1.00 77.06 123 THR A N 1
ATOM 988 C CA . THR A 1 123 ? -15.735 -16.235 -7.472 1.00 77.06 123 THR A CA 1
ATOM 989 C C . THR A 1 123 ? -15.433 -16.653 -6.033 1.00 77.06 123 THR A C 1
ATOM 991 O O . THR A 1 123 ? -16.351 -17.025 -5.305 1.00 77.06 123 THR A O 1
ATOM 994 N N . ALA A 1 124 ? -14.162 -16.654 -5.620 1.00 73.38 124 ALA A N 1
ATOM 995 C CA . ALA A 1 124 ? -13.753 -17.086 -4.292 1.00 73.38 124 ALA A CA 1
ATOM 996 C C . ALA A 1 124 ? -13.946 -15.943 -3.289 1.00 73.38 124 ALA A C 1
ATOM 998 O O . ALA A 1 124 ? -13.239 -14.938 -3.337 1.00 73.38 124 ALA A O 1
ATOM 999 N N . VAL A 1 125 ? -14.912 -16.104 -2.382 1.00 76.25 125 VAL A N 1
ATOM 1000 C CA . VAL A 1 125 ? -15.314 -15.056 -1.439 1.00 76.25 125 VAL A CA 1
ATOM 1001 C C . VAL A 1 125 ? -14.924 -15.430 -0.005 1.00 76.25 125 VAL A C 1
ATOM 1003 O O . VAL A 1 125 ? -15.274 -16.496 0.491 1.00 76.25 125 VAL A O 1
ATOM 1006 N N . ALA A 1 126 ? -14.171 -14.556 0.652 1.00 73.69 126 ALA A N 1
ATOM 1007 C CA . ALA A 1 126 ? -14.027 -14.437 2.089 1.00 73.69 126 ALA A CA 1
ATOM 1008 C C . ALA A 1 126 ? -15.141 -13.536 2.644 1.00 73.69 126 ALA A C 1
ATOM 1010 O O . ALA A 1 126 ? -15.452 -12.475 2.102 1.00 73.69 126 ALA A O 1
ATOM 1011 N N . ASN A 1 127 ? -15.724 -13.943 3.762 1.00 72.25 127 ASN A N 1
ATOM 1012 C CA . ASN A 1 127 ? -16.792 -13.196 4.404 1.00 72.25 127 ASN A CA 1
ATOM 1013 C C . ASN A 1 127 ? -16.217 -12.136 5.345 1.00 72.25 127 ASN A C 1
ATOM 1015 O O . ASN A 1 127 ? -16.051 -12.401 6.533 1.00 72.25 127 ASN A O 1
ATOM 1019 N N . ILE A 1 128 ? -15.905 -10.949 4.832 1.00 76.44 128 ILE A N 1
ATOM 1020 C CA . ILE A 1 128 ? -15.478 -9.809 5.654 1.00 76.44 128 ILE A CA 1
ATOM 1021 C C . ILE A 1 128 ? -16.567 -8.753 5.616 1.00 76.44 128 ILE A C 1
ATOM 1023 O O . ILE A 1 128 ? -16.996 -8.336 4.538 1.00 76.44 128 ILE A O 1
ATOM 1027 N N . VAL A 1 129 ? -16.998 -8.322 6.798 1.00 77.00 129 VAL A N 1
ATOM 1028 C CA . VAL A 1 129 ? -18.017 -7.286 6.961 1.00 77.00 129 VAL A CA 1
ATOM 1029 C C . VAL A 1 129 ? -17.390 -6.084 7.655 1.00 77.00 129 VAL A C 1
ATOM 1031 O O . VAL A 1 129 ? -16.830 -6.212 8.747 1.00 77.00 129 VAL A O 1
ATOM 1034 N N . LEU A 1 130 ? -17.483 -4.925 7.001 1.00 74.69 130 LEU A N 1
ATOM 1035 C CA . LEU A 1 130 ? -17.118 -3.629 7.568 1.00 74.69 130 LEU A CA 1
ATOM 1036 C C . LEU A 1 130 ? -18.324 -3.031 8.320 1.00 74.69 130 LEU A C 1
ATOM 1038 O O . LEU A 1 130 ? -19.460 -3.248 7.895 1.00 74.69 130 LEU A O 1
ATOM 1042 N N . PRO A 1 131 ? -18.113 -2.274 9.411 1.00 73.00 131 PRO A N 1
ATOM 1043 C CA . PRO A 1 131 ? -19.195 -1.591 10.119 1.00 73.00 131 PRO A CA 1
ATOM 1044 C C . PRO A 1 131 ? -19.876 -0.518 9.245 1.00 73.00 131 PRO A C 1
ATOM 1046 O O . PRO A 1 131 ? -19.256 0.048 8.345 1.00 73.00 131 PRO A O 1
ATOM 1049 N N . GLU A 1 132 ? -21.137 -0.193 9.562 1.00 63.84 132 GLU A N 1
ATOM 1050 C CA . GLU A 1 132 ? -22.064 0.686 8.804 1.00 63.84 132 GLU A CA 1
ATOM 1051 C C . GLU A 1 132 ? -21.614 2.151 8.598 1.00 63.84 132 GLU A C 1
ATOM 1053 O O . GLU A 1 132 ? -22.341 2.957 8.026 1.00 63.84 132 GLU A O 1
ATOM 1058 N N . PHE A 1 133 ? -20.402 2.513 9.011 1.00 57.88 133 PHE A N 1
ATOM 1059 C CA . PHE A 1 133 ? -19.811 3.832 8.769 1.00 57.88 133 PHE A CA 1
ATOM 1060 C C . PHE A 1 133 ? -19.072 3.925 7.422 1.00 57.88 133 PHE A C 1
ATOM 1062 O O . PHE A 1 133 ? -18.480 4.963 7.121 1.00 57.88 133 PHE A O 1
ATOM 1069 N N . ALA A 1 134 ? -19.081 2.857 6.618 1.00 53.75 134 ALA A N 1
ATOM 1070 C CA . ALA A 1 134 ? -18.503 2.858 5.278 1.00 53.75 134 ALA A CA 1
ATOM 1071 C C . ALA A 1 134 ? -19.351 3.734 4.320 1.00 53.75 134 ALA A C 1
ATOM 1073 O O . ALA A 1 134 ? -20.566 3.537 4.247 1.00 53.75 134 ALA A O 1
ATOM 1074 N N . PRO A 1 135 ? -18.759 4.706 3.600 1.00 52.66 135 PRO A N 1
ATOM 1075 C CA . PRO A 1 135 ? -19.506 5.599 2.716 1.00 52.66 135 PRO A CA 1
ATOM 1076 C C . PRO A 1 135 ? -20.158 4.871 1.527 1.00 52.66 135 PRO A C 1
ATOM 1078 O O . PRO A 1 135 ? -19.754 3.789 1.108 1.00 52.66 135 PRO A O 1
ATOM 1081 N N . THR A 1 136 ? -21.191 5.499 0.968 1.00 50.66 136 THR A N 1
ATOM 1082 C CA . THR A 1 136 ? -22.055 4.996 -0.111 1.00 50.66 136 THR A CA 1
ATOM 1083 C C . THR A 1 136 ? -21.527 5.364 -1.506 1.00 50.66 136 THR A C 1
ATOM 1085 O O . THR A 1 136 ? -22.201 6.053 -2.276 1.00 50.66 136 THR A O 1
ATOM 1088 N N . GLY A 1 137 ? -20.302 4.933 -1.832 1.00 63.53 137 GLY A N 1
ATOM 1089 C CA . GLY A 1 137 ? -19.639 5.225 -3.112 1.00 63.53 137 GLY A CA 1
ATOM 1090 C C . GLY A 1 137 ? -19.096 3.995 -3.849 1.00 63.53 137 GLY A C 1
ATOM 1091 O O . GLY A 1 137 ? -18.790 2.965 -3.253 1.00 63.53 137 GLY A O 1
ATOM 1092 N N . THR A 1 138 ? -18.904 4.122 -5.165 1.00 62.28 138 THR A N 1
ATOM 1093 C CA . THR A 1 138 ? -18.371 3.065 -6.052 1.00 62.28 138 THR A CA 1
ATOM 1094 C C . THR A 1 138 ? -16.982 2.565 -5.646 1.00 62.28 138 THR A C 1
ATOM 1096 O O . THR A 1 138 ? -16.676 1.380 -5.806 1.00 62.28 138 THR A O 1
ATOM 1099 N N . PHE A 1 139 ? -16.130 3.435 -5.097 1.00 67.81 139 PHE A N 1
ATOM 1100 C CA . PHE A 1 139 ? -14.820 3.026 -4.589 1.00 67.81 139 PHE A CA 1
ATOM 1101 C C . PHE A 1 139 ? -14.938 2.125 -3.353 1.00 67.81 139 PHE A C 1
ATOM 1103 O O . PHE A 1 139 ? -14.231 1.127 -3.253 1.00 67.81 139 PHE A O 1
ATOM 1110 N N . ASP A 1 140 ? -15.869 2.414 -2.444 1.00 74.56 140 ASP A N 1
ATOM 1111 C CA . ASP A 1 140 ? -16.077 1.604 -1.241 1.00 74.56 140 ASP A CA 1
ATOM 1112 C C . ASP A 1 140 ? -16.696 0.238 -1.573 1.00 74.56 140 ASP A C 1
ATOM 1114 O O . ASP A 1 140 ? -16.320 -0.773 -0.975 1.00 74.56 140 ASP A O 1
ATOM 1118 N N . GLU A 1 141 ? -17.554 0.159 -2.596 1.00 76.38 141 GLU A N 1
ATOM 1119 C CA . GLU A 1 141 ? -18.001 -1.122 -3.166 1.00 76.38 141 GLU A CA 1
ATOM 1120 C C . GLU A 1 141 ? -16.829 -1.923 -3.751 1.00 76.38 141 GLU A C 1
ATOM 1122 O O . GLU A 1 141 ? -16.731 -3.140 -3.570 1.00 76.38 141 GLU A O 1
ATOM 1127 N N . THR A 1 142 ? -15.916 -1.238 -4.441 1.00 80.38 142 THR A N 1
ATOM 1128 C CA . THR A 1 142 ? -14.717 -1.838 -5.042 1.00 80.38 142 THR A CA 1
ATOM 1129 C C . THR A 1 142 ? -13.756 -2.336 -3.960 1.00 80.38 142 THR A C 1
ATOM 1131 O O . THR A 1 142 ? -13.269 -3.464 -4.049 1.00 80.38 142 THR A O 1
ATOM 1134 N N . PHE A 1 143 ? -13.566 -1.571 -2.884 1.00 85.00 143 PHE A N 1
ATOM 1135 C CA . PHE A 1 143 ? -12.760 -1.981 -1.737 1.00 85.00 143 PHE A CA 1
ATOM 1136 C C . PHE A 1 143 ? -13.402 -3.132 -0.954 1.00 85.00 143 PHE A C 1
ATOM 1138 O O . PHE A 1 143 ? -12.724 -4.081 -0.566 1.00 85.00 143 PHE A O 1
ATOM 1145 N N . THR A 1 144 ? -14.723 -3.110 -0.776 1.00 84.00 144 THR A N 1
ATOM 1146 C CA . THR A 1 144 ? -15.456 -4.221 -0.153 1.00 84.00 144 THR A CA 1
ATOM 1147 C C . THR A 1 144 ? -15.280 -5.502 -0.965 1.00 84.00 144 THR A C 1
ATOM 1149 O O . THR A 1 144 ? -14.958 -6.549 -0.403 1.00 84.00 144 THR A O 1
ATOM 1152 N N . ARG A 1 145 ? -15.399 -5.419 -2.297 1.00 85.06 145 ARG A N 1
ATOM 1153 C CA . ARG A 1 145 ? -15.126 -6.541 -3.206 1.00 85.06 145 ARG A CA 1
ATOM 1154 C C . ARG A 1 145 ? -13.687 -7.037 -3.085 1.00 85.06 145 ARG A C 1
ATOM 1156 O O . ARG A 1 145 ? -13.470 -8.245 -3.072 1.00 85.06 145 ARG A O 1
ATOM 1163 N N . TYR A 1 146 ? -12.725 -6.120 -2.989 1.00 88.69 146 TYR A N 1
ATOM 1164 C CA . TYR A 1 146 ? -11.324 -6.450 -2.748 1.00 88.69 146 TYR A CA 1
ATOM 1165 C C . TYR A 1 146 ? -11.161 -7.273 -1.463 1.00 88.69 146 TYR A C 1
ATOM 1167 O O . TYR A 1 146 ? -10.680 -8.406 -1.525 1.00 88.69 146 TYR A O 1
ATOM 1175 N N . LEU A 1 147 ? -11.642 -6.767 -0.321 1.00 87.75 147 LEU A N 1
ATOM 1176 C CA . LEU A 1 147 ? -11.550 -7.454 0.974 1.00 87.75 147 LEU A CA 1
ATOM 1177 C C . LEU A 1 147 ? -12.185 -8.841 0.937 1.00 87.75 147 LEU A C 1
ATOM 1179 O O . LEU A 1 147 ? -11.627 -9.814 1.441 1.00 87.75 147 LEU A O 1
ATOM 1183 N N . GLN A 1 148 ? -13.342 -8.927 0.290 1.00 84.50 148 GLN A N 1
ATOM 1184 C CA . GLN A 1 148 ? -14.087 -10.160 0.142 1.00 84.50 148 GLN A CA 1
ATOM 1185 C C . GLN A 1 148 ? -13.390 -11.194 -0.731 1.00 84.50 148 GLN A C 1
ATOM 1187 O O . GLN A 1 148 ? -13.844 -12.319 -0.750 1.00 84.50 148 GLN A O 1
ATOM 1192 N N . ARG A 1 149 ? -12.342 -10.886 -1.493 1.00 86.94 149 ARG A N 1
ATOM 1193 C CA . ARG A 1 149 ? -11.792 -11.851 -2.466 1.00 86.94 149 ARG A CA 1
ATOM 1194 C C . ARG A 1 149 ? -10.303 -12.068 -2.331 1.00 86.94 149 ARG A C 1
ATOM 1196 O O . ARG A 1 149 ? -9.830 -13.165 -2.626 1.00 86.94 149 ARG A O 1
ATOM 1203 N N . VAL A 1 150 ? -9.578 -11.066 -1.843 1.00 86.75 150 VAL A N 1
ATOM 1204 C CA . VAL A 1 150 ? -8.114 -11.038 -1.824 1.00 86.75 150 VAL A CA 1
ATOM 1205 C C . VAL A 1 150 ? -7.502 -12.315 -1.228 1.00 86.75 150 VAL A C 1
ATOM 1207 O O . VAL A 1 150 ? -6.710 -12.966 -1.905 1.00 86.75 150 VAL A O 1
ATOM 1210 N N . LYS A 1 151 ? -7.971 -12.772 -0.055 1.00 84.00 151 LYS A N 1
ATOM 1211 C CA . LYS A 1 151 ? -7.431 -13.952 0.654 1.00 84.00 151 LYS A CA 1
ATOM 1212 C C . LYS A 1 151 ? -7.391 -15.221 -0.198 1.00 84.00 151 LYS A C 1
ATOM 1214 O O . LYS A 1 151 ? -6.448 -15.999 -0.116 1.00 84.00 151 LYS A O 1
ATOM 1219 N N . ASN A 1 152 ? -8.455 -15.451 -0.964 1.00 83.88 152 ASN A N 1
ATOM 1220 C CA . ASN A 1 152 ? -8.664 -16.709 -1.678 1.00 83.88 152 ASN A CA 1
ATOM 1221 C C . ASN A 1 152 ? -8.307 -16.613 -3.161 1.00 83.88 152 ASN A C 1
ATOM 1223 O O . ASN A 1 152 ? -8.413 -17.614 -3.869 1.00 83.88 152 ASN A O 1
ATOM 1227 N N . SER A 1 153 ? -7.933 -15.424 -3.636 1.00 85.88 153 SER A N 1
ATOM 1228 C CA . SER A 1 153 ? -7.779 -15.175 -5.069 1.00 85.88 153 SER A CA 1
ATOM 1229 C C . SER A 1 153 ? -6.376 -14.737 -5.476 1.00 85.88 153 SER A C 1
ATOM 1231 O O . SER A 1 153 ? -6.011 -14.928 -6.631 1.00 85.88 153 SER A O 1
ATOM 1233 N N . ILE A 1 154 ? -5.568 -14.218 -4.546 1.00 87.38 154 ILE A N 1
ATOM 1234 C CA . ILE A 1 154 ? -4.142 -13.947 -4.771 1.00 87.38 154 ILE A CA 1
ATOM 1235 C C . ILE A 1 154 ? -3.281 -14.583 -3.683 1.00 87.38 154 ILE A C 1
ATOM 1237 O O . ILE A 1 154 ? -3.720 -14.768 -2.550 1.00 87.38 154 ILE A O 1
ATOM 1241 N N . SER A 1 155 ? -2.035 -14.922 -4.021 1.00 86.88 155 SER A N 1
ATOM 1242 C CA . SER A 1 155 ? -1.062 -15.375 -3.025 1.00 86.88 155 SER A CA 1
ATOM 1243 C C . SER A 1 155 ? -0.610 -14.204 -2.145 1.00 86.88 155 SER A C 1
ATOM 1245 O O . SER A 1 155 ? -0.529 -13.069 -2.617 1.00 86.88 155 SER A O 1
ATOM 1247 N N . SER A 1 156 ? -0.240 -14.473 -0.886 1.00 87.25 156 SER A N 1
ATOM 1248 C CA . SER A 1 156 ? 0.310 -13.444 0.015 1.00 87.25 156 SER A CA 1
ATOM 1249 C C . SER A 1 156 ? 1.540 -12.753 -0.582 1.00 87.25 156 SER A C 1
ATOM 1251 O O . SER A 1 156 ? 1.730 -11.558 -0.398 1.00 87.25 156 SER A O 1
ATOM 1253 N N . LEU A 1 157 ? 2.355 -13.479 -1.354 1.00 86.12 157 LEU A N 1
ATOM 1254 C CA . LEU A 1 157 ? 3.512 -12.906 -2.036 1.00 86.12 157 LEU A CA 1
ATOM 1255 C C . LEU A 1 157 ? 3.129 -11.887 -3.107 1.00 86.12 157 LEU A C 1
ATOM 1257 O O . LEU A 1 157 ? 3.736 -10.817 -3.169 1.00 86.12 157 LEU A O 1
ATOM 1261 N N . LEU A 1 158 ? 2.133 -12.209 -3.932 1.00 86.56 158 LEU A N 1
ATOM 1262 C CA . LEU A 1 158 ? 1.633 -11.288 -4.943 1.00 86.56 158 LEU A CA 1
ATOM 1263 C C . LEU A 1 158 ? 0.962 -10.065 -4.299 1.00 86.56 158 LEU A C 1
ATOM 1265 O O . LEU A 1 158 ? 1.250 -8.950 -4.724 1.00 86.56 158 LEU A O 1
ATOM 1269 N N . ASP A 1 159 ? 0.144 -10.248 -3.253 1.00 89.62 159 ASP A N 1
ATOM 1270 C CA . ASP A 1 159 ? -0.483 -9.122 -2.537 1.00 89.62 159 ASP A CA 1
ATOM 1271 C C . ASP A 1 159 ? 0.556 -8.160 -1.954 1.00 89.62 159 ASP A C 1
ATOM 1273 O O . ASP A 1 159 ? 0.470 -6.949 -2.163 1.00 89.62 159 ASP A O 1
ATOM 1277 N N . GLU A 1 160 ? 1.571 -8.684 -1.261 1.00 87.12 160 GLU A N 1
ATOM 1278 C CA . GLU A 1 160 ? 2.626 -7.845 -0.685 1.00 87.12 160 GLU A CA 1
ATOM 1279 C C . GLU A 1 160 ? 3.477 -7.186 -1.773 1.00 87.12 160 GLU A C 1
ATOM 1281 O O . GLU A 1 160 ? 3.876 -6.032 -1.622 1.00 87.12 160 GLU A O 1
ATOM 1286 N N . THR A 1 161 ? 3.694 -7.866 -2.904 1.00 85.00 161 THR A N 1
ATOM 1287 C CA . THR A 1 161 ? 4.393 -7.266 -4.047 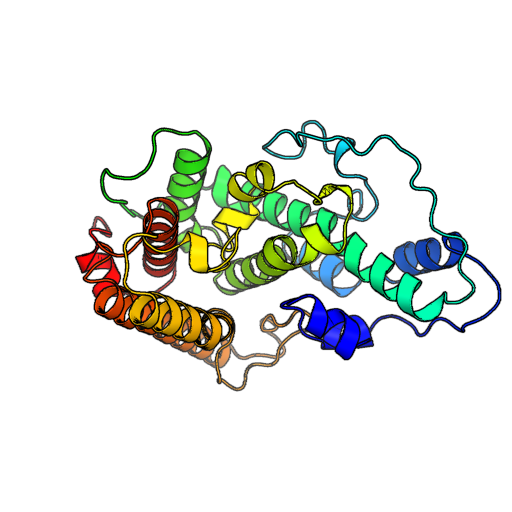1.00 85.00 161 THR A CA 1
ATOM 1288 C C . THR A 1 161 ? 3.630 -6.056 -4.570 1.00 85.00 161 THR A C 1
ATOM 1290 O O . THR A 1 161 ? 4.187 -4.963 -4.638 1.00 85.00 161 THR A O 1
ATOM 1293 N N . VAL A 1 162 ? 2.338 -6.212 -4.868 1.00 89.50 162 VAL A N 1
ATOM 1294 C CA . VAL A 1 162 ? 1.512 -5.101 -5.362 1.00 89.50 162 VAL A CA 1
ATOM 1295 C C . VAL A 1 162 ? 1.362 -4.006 -4.306 1.00 89.50 162 VAL A C 1
ATOM 1297 O O . VAL A 1 162 ? 1.374 -2.828 -4.649 1.00 89.50 162 VAL A O 1
ATOM 1300 N N . THR A 1 163 ? 1.297 -4.362 -3.021 1.00 90.44 163 THR A N 1
ATOM 1301 C CA . THR A 1 163 ? 1.258 -3.392 -1.917 1.00 90.44 163 THR A CA 1
ATOM 1302 C C . THR A 1 163 ? 2.495 -2.488 -1.917 1.00 90.44 163 THR A C 1
ATOM 1304 O O . THR A 1 163 ? 2.345 -1.273 -1.810 1.00 90.44 163 THR A O 1
ATOM 1307 N N . GLN A 1 164 ? 3.705 -3.026 -2.112 1.00 84.94 164 GLN A N 1
ATOM 1308 C CA . GLN A 1 164 ? 4.927 -2.205 -2.191 1.00 84.94 164 GLN A CA 1
ATOM 1309 C C . GLN A 1 164 ? 4.970 -1.328 -3.451 1.00 84.94 164 GLN A C 1
ATOM 1311 O O . GLN A 1 164 ? 5.337 -0.155 -3.376 1.00 84.94 164 GLN A O 1
ATOM 1316 N N . LEU A 1 165 ? 4.539 -1.855 -4.602 1.00 86.44 165 LEU A N 1
ATOM 1317 C CA . LEU A 1 165 ? 4.435 -1.061 -5.834 1.00 86.44 165 LEU A CA 1
ATOM 1318 C C . LEU A 1 165 ? 3.444 0.099 -5.661 1.00 86.44 165 LEU A C 1
ATOM 1320 O O . LEU A 1 165 ? 3.719 1.239 -6.029 1.00 86.44 165 LEU A O 1
ATOM 1324 N N . CYS A 1 166 ? 2.302 -0.168 -5.036 1.00 89.25 166 CYS A N 1
ATOM 1325 C CA . CYS A 1 166 ? 1.287 0.840 -4.773 1.00 89.25 166 CYS A CA 1
ATOM 1326 C C . CYS A 1 166 ? 1.703 1.861 -3.720 1.00 89.25 166 CYS A C 1
ATOM 1328 O O . CYS A 1 166 ? 1.379 3.039 -3.860 1.00 89.25 166 CYS A O 1
ATOM 1330 N N . ARG A 1 167 ? 2.511 1.459 -2.740 1.00 86.38 167 ARG A N 1
ATOM 1331 C CA . ARG A 1 167 ? 3.172 2.379 -1.816 1.00 86.38 167 ARG A CA 1
ATOM 1332 C C . ARG A 1 167 ? 4.083 3.362 -2.539 1.00 86.38 167 ARG A C 1
ATOM 1334 O O . ARG A 1 167 ? 4.073 4.556 -2.227 1.00 86.38 167 ARG A O 1
ATOM 1341 N N . PHE A 1 168 ? 4.841 2.900 -3.532 1.00 82.56 168 PHE A N 1
ATOM 1342 C CA . PHE A 1 168 ? 5.628 3.793 -4.382 1.00 82.56 168 PHE A CA 1
ATOM 1343 C C . PHE A 1 168 ? 4.719 4.790 -5.112 1.00 82.56 168 PHE A C 1
ATOM 1345 O O . PHE A 1 168 ? 4.968 5.997 -5.074 1.00 82.56 168 PHE A O 1
ATOM 1352 N N . VAL A 1 169 ? 3.621 4.311 -5.704 1.00 83.62 169 VAL A N 1
ATOM 1353 C CA . VAL A 1 169 ? 2.639 5.172 -6.383 1.00 83.62 169 VAL A CA 1
ATOM 1354 C C . VAL A 1 169 ? 2.070 6.232 -5.432 1.00 83.62 169 VAL A C 1
ATOM 1356 O O . VAL A 1 169 ? 2.083 7.427 -5.744 1.00 83.62 169 VAL A O 1
ATOM 1359 N N . ASN A 1 170 ? 1.642 5.819 -4.241 1.00 83.94 170 ASN A N 1
ATOM 1360 C CA . ASN A 1 170 ? 1.016 6.688 -3.250 1.00 83.94 170 ASN A CA 1
ATOM 1361 C C . ASN A 1 170 ? 1.986 7.722 -2.662 1.00 83.94 170 ASN A C 1
ATOM 1363 O O . ASN A 1 170 ? 1.593 8.872 -2.458 1.00 83.94 170 ASN A O 1
ATOM 1367 N N . THR A 1 171 ? 3.249 7.356 -2.421 1.00 77.81 171 THR A N 1
ATOM 1368 C CA . THR A 1 171 ? 4.235 8.237 -1.765 1.00 77.81 171 THR A CA 1
ATOM 1369 C C . THR A 1 171 ? 5.043 9.095 -2.735 1.00 77.81 171 THR A C 1
ATOM 1371 O O . THR A 1 171 ? 5.293 10.271 -2.461 1.00 77.81 171 THR A O 1
ATOM 1374 N N . ALA A 1 172 ? 5.467 8.534 -3.869 1.00 77.19 172 ALA A N 1
ATOM 1375 C CA . ALA A 1 172 ? 6.499 9.136 -4.703 1.00 77.19 172 ALA A CA 1
ATOM 1376 C C . ALA A 1 172 ? 5.950 9.864 -5.923 1.00 77.19 172 ALA A C 1
ATOM 1378 O O . ALA A 1 172 ? 6.445 10.934 -6.298 1.00 77.19 172 ALA A O 1
ATOM 1379 N N . CYS A 1 173 ? 4.902 9.324 -6.535 1.00 76.06 173 CYS A N 1
ATOM 1380 C CA . CYS A 1 173 ? 4.513 9.750 -7.870 1.00 76.06 173 CYS A CA 1
ATOM 1381 C C . CYS A 1 173 ? 3.978 11.173 -7.929 1.00 76.06 173 CYS A C 1
ATOM 1383 O O . CYS A 1 173 ? 4.304 11.885 -8.873 1.00 76.06 173 CYS A O 1
ATOM 1385 N N . SER A 1 174 ? 3.298 11.664 -6.890 1.00 73.38 174 SER A N 1
ATOM 1386 C CA . SER A 1 174 ? 2.872 13.072 -6.835 1.00 73.38 174 SER A CA 1
ATOM 1387 C C . SER A 1 174 ? 4.035 14.071 -6.890 1.00 73.38 174 SER A C 1
ATOM 1389 O O . SER A 1 174 ? 3.856 15.212 -7.316 1.00 73.38 174 SER A O 1
ATOM 1391 N N . SER A 1 175 ? 5.222 13.649 -6.446 1.00 70.75 175 SER A N 1
ATOM 1392 C CA . SER A 1 175 ? 6.429 14.476 -6.316 1.00 70.75 175 SER A CA 1
ATOM 1393 C C . SER A 1 175 ? 7.448 14.261 -7.438 1.00 70.75 175 SER A C 1
ATOM 1395 O O . SER A 1 175 ? 8.384 15.063 -7.574 1.00 70.75 175 SER A O 1
ATOM 1397 N N . LEU A 1 176 ? 7.303 13.167 -8.187 1.00 66.56 176 LEU A N 1
ATOM 1398 C CA . LEU A 1 176 ? 8.218 12.731 -9.242 1.00 66.56 176 LEU A CA 1
ATOM 1399 C C . LEU A 1 176 ? 7.588 12.808 -10.632 1.00 66.56 176 LEU A C 1
ATOM 1401 O O . LEU A 1 176 ? 8.284 13.144 -11.586 1.00 66.56 176 LEU A O 1
ATOM 1405 N N . HIS A 1 177 ? 6.286 12.542 -10.743 1.00 66.31 177 HIS A N 1
ATOM 1406 C CA . HIS A 1 177 ? 5.601 12.419 -12.017 1.00 66.31 177 HIS A CA 1
ATOM 1407 C C . HIS A 1 177 ? 4.520 13.506 -12.191 1.00 66.31 177 HIS A C 1
ATOM 1409 O O . HIS A 1 177 ? 3.560 13.570 -11.421 1.00 66.31 177 HIS A O 1
ATOM 1415 N N . PRO A 1 178 ? 4.614 14.354 -13.229 1.00 60.31 178 PRO A N 1
ATOM 1416 C CA . PRO A 1 178 ? 3.719 15.494 -13.433 1.00 60.31 178 PRO A CA 1
ATOM 1417 C C . PRO A 1 178 ? 2.234 15.145 -13.500 1.00 60.31 178 PRO A C 1
ATOM 1419 O O . PRO A 1 178 ? 1.417 15.914 -13.017 1.00 60.31 178 PRO A O 1
ATOM 1422 N N . GLN A 1 179 ? 1.887 13.991 -14.072 1.00 61.09 179 GLN A N 1
ATOM 1423 C CA . GLN A 1 179 ? 0.491 13.540 -14.179 1.00 61.09 179 GLN A CA 1
ATOM 1424 C C . GLN A 1 179 ? -0.118 13.130 -12.833 1.00 61.09 179 GLN A C 1
ATOM 1426 O O . GLN A 1 179 ? -1.331 13.094 -12.697 1.00 61.09 179 GLN A O 1
ATOM 1431 N N . PHE A 1 180 ? 0.715 12.835 -11.836 1.00 67.25 180 PHE A N 1
ATOM 1432 C CA . PHE A 1 180 ? 0.264 12.546 -10.478 1.00 67.25 180 PHE A CA 1
ATOM 1433 C C . PHE A 1 180 ? 0.303 13.802 -9.594 1.00 67.25 180 PHE A C 1
ATOM 1435 O O . PHE A 1 180 ? -0.120 13.768 -8.432 1.00 67.25 180 PHE A O 1
ATOM 1442 N N . LYS A 1 181 ? 0.809 14.929 -10.104 1.00 66.69 181 LYS A N 1
ATOM 1443 C CA . LYS A 1 181 ? 0.838 16.184 -9.356 1.00 66.69 181 LYS A CA 1
ATOM 1444 C C . LYS A 1 181 ? -0.594 16.678 -9.153 1.00 66.69 181 LYS A C 1
ATOM 1446 O O . LYS A 1 181 ? -1.362 16.728 -10.098 1.00 66.69 181 LYS A O 1
ATOM 1451 N N . GLY A 1 182 ? -0.956 17.025 -7.919 1.00 64.81 182 GLY A N 1
ATOM 1452 C CA . GLY A 1 182 ? -2.314 17.491 -7.602 1.00 64.81 182 GLY A CA 1
ATOM 1453 C C . GLY A 1 182 ? -3.397 16.404 -7.646 1.00 64.81 182 GLY A C 1
ATOM 1454 O O . GLY A 1 182 ? -4.548 16.699 -7.365 1.00 64.81 182 GLY A O 1
ATOM 1455 N N . SER A 1 183 ? -3.040 15.142 -7.904 1.00 68.25 183 SER A N 1
ATOM 1456 C CA . SER A 1 183 ? -3.984 14.031 -8.097 1.00 68.25 183 SER A CA 1
ATOM 1457 C C . SER A 1 183 ? -4.518 13.418 -6.788 1.00 68.25 183 SER A C 1
ATOM 1459 O O . SER A 1 183 ? -4.721 12.213 -6.701 1.00 68.25 183 SER A O 1
ATOM 1461 N N . ALA A 1 184 ? -4.702 14.204 -5.722 1.00 69.88 184 ALA A N 1
ATOM 1462 C CA . ALA A 1 184 ? -5.082 13.663 -4.409 1.00 69.88 184 ALA A CA 1
ATOM 1463 C C . ALA A 1 184 ? -6.426 12.910 -4.442 1.00 69.88 184 ALA A C 1
ATOM 1465 O O . ALA A 1 184 ? -6.518 11.814 -3.889 1.00 69.88 184 ALA A O 1
ATOM 1466 N N . GLU A 1 185 ? -7.424 13.459 -5.140 1.00 71.19 185 GLU A N 1
ATOM 1467 C CA . GLU A 1 185 ? -8.743 12.833 -5.307 1.00 71.19 185 GLU A CA 1
ATOM 1468 C C . GLU A 1 185 ? -8.653 11.550 -6.141 1.00 71.19 185 GLU A C 1
ATOM 1470 O O . GLU A 1 185 ? -9.148 10.504 -5.723 1.00 71.19 185 GLU A O 1
ATOM 1475 N N . PHE A 1 186 ? -7.914 11.589 -7.253 1.00 74.94 186 PHE A N 1
ATOM 1476 C CA . PHE A 1 186 ? -7.616 10.407 -8.067 1.00 74.94 186 PHE A CA 1
ATOM 1477 C C . PHE A 1 186 ? -6.896 9.314 -7.264 1.00 74.94 186 PHE A C 1
ATOM 1479 O O . PHE A 1 186 ? -7.304 8.153 -7.299 1.00 74.94 186 PHE A O 1
ATOM 1486 N N . ARG A 1 187 ? -5.865 9.669 -6.485 1.00 75.38 187 ARG A N 1
ATOM 1487 C CA . ARG A 1 187 ? -5.152 8.712 -5.629 1.00 75.38 187 ARG A CA 1
ATOM 1488 C C . ARG A 1 187 ? -6.087 8.071 -4.621 1.00 75.38 187 ARG A C 1
ATOM 1490 O O . ARG A 1 187 ? -6.043 6.860 -4.460 1.00 75.38 187 ARG A O 1
ATOM 1497 N N . ALA A 1 188 ? -6.988 8.834 -4.006 1.00 73.75 188 ALA A N 1
ATOM 1498 C CA . ALA A 1 188 ? -7.975 8.294 -3.069 1.00 73.75 188 ALA A CA 1
ATOM 1499 C C . ALA A 1 188 ? -8.944 7.273 -3.686 1.00 73.75 188 ALA A C 1
ATOM 1501 O O . ALA A 1 188 ? -9.546 6.500 -2.939 1.00 73.75 188 ALA A O 1
ATOM 1502 N N . GLN A 1 189 ? -9.067 7.252 -5.016 1.00 74.75 189 GLN A N 1
ATOM 1503 C CA . GLN A 1 189 ? -10.028 6.430 -5.743 1.00 74.75 189 GLN A CA 1
ATOM 1504 C C . GLN A 1 189 ? -9.391 5.353 -6.633 1.00 74.75 189 GLN A C 1
ATOM 1506 O O . GLN A 1 189 ? -10.097 4.462 -7.080 1.00 74.75 189 GLN A O 1
ATOM 1511 N N . HIS A 1 190 ? -8.086 5.369 -6.905 1.00 82.88 190 HIS A N 1
ATOM 1512 C CA . HIS A 1 190 ? -7.481 4.364 -7.786 1.00 82.88 190 HIS A CA 1
ATOM 1513 C C . HIS A 1 190 ? -7.145 3.047 -7.066 1.00 82.88 190 HIS A C 1
ATOM 1515 O O . HIS A 1 190 ? -7.068 2.985 -5.832 1.00 82.88 190 HIS A O 1
ATOM 1521 N N . ILE A 1 191 ? -6.821 2.002 -7.836 1.00 87.00 191 ILE A N 1
ATOM 1522 C CA . ILE A 1 191 ? -6.566 0.651 -7.317 1.00 87.00 191 ILE A CA 1
ATOM 1523 C C . ILE A 1 191 ? -5.503 0.576 -6.217 1.00 87.00 191 ILE A C 1
ATOM 1525 O O . ILE A 1 191 ? -5.636 -0.186 -5.257 1.00 87.00 191 ILE A O 1
ATOM 1529 N N . CYS A 1 192 ? -4.472 1.416 -6.308 1.00 88.62 192 CYS A N 1
ATOM 1530 C CA . CYS A 1 192 ? -3.367 1.379 -5.366 1.00 88.62 192 CYS A CA 1
ATOM 1531 C C . CYS A 1 192 ? -3.734 1.812 -3.944 1.00 88.62 192 CYS A C 1
ATOM 1533 O O . CYS A 1 192 ? -3.056 1.414 -3.004 1.00 88.62 192 CYS A O 1
ATOM 1535 N N . SER A 1 193 ? -4.861 2.498 -3.753 1.00 87.19 193 SER A N 1
ATOM 1536 C CA . SER A 1 193 ? -5.386 2.829 -2.421 1.00 87.19 193 SER A CA 1
ATOM 1537 C C . SER A 1 193 ? -6.155 1.681 -1.764 1.00 87.19 193 SER A C 1
ATOM 1539 O O . SER A 1 193 ? -6.561 1.789 -0.608 1.00 87.19 193 SER A O 1
ATOM 1541 N N . MET A 1 194 ? -6.373 0.582 -2.494 1.00 88.94 194 MET A N 1
ATOM 1542 C CA . MET A 1 194 ? -6.945 -0.659 -1.963 1.00 88.94 194 MET A CA 1
ATOM 1543 C C . MET A 1 194 ? -5.864 -1.683 -1.618 1.00 88.94 194 MET A C 1
ATOM 1545 O O . MET A 1 194 ? -5.966 -2.351 -0.591 1.00 88.94 194 MET A O 1
ATOM 1549 N N . PHE A 1 195 ? -4.823 -1.791 -2.450 1.00 92.06 195 PHE A N 1
ATOM 1550 C CA . PHE A 1 195 ? -3.663 -2.626 -2.134 1.00 92.06 195 PHE A CA 1
ATOM 1551 C C . PHE A 1 195 ? -2.838 -2.023 -0.996 1.00 92.06 195 PHE A C 1
ATOM 1553 O O . PHE A 1 195 ? -2.512 -2.720 -0.038 1.00 92.06 195 PHE A O 1
ATOM 1560 N N . ASP A 1 196 ? -2.559 -0.724 -1.044 1.00 92.00 196 ASP A N 1
ATOM 1561 C CA . ASP A 1 196 ? -1.829 -0.018 0.001 1.00 92.00 196 ASP A CA 1
ATOM 1562 C C . ASP A 1 196 ? -2.765 0.894 0.804 1.00 92.00 196 ASP A C 1
ATOM 1564 O O . ASP A 1 196 ? -2.884 2.097 0.589 1.00 92.00 196 ASP A O 1
ATOM 1568 N N . VAL A 1 197 ? -3.453 0.272 1.762 1.00 90.81 197 VAL A N 1
ATOM 1569 C CA . VAL A 1 197 ? -4.290 0.962 2.760 1.00 90.81 197 VAL A CA 1
ATOM 1570 C C . VAL A 1 197 ? -3.471 1.561 3.907 1.00 90.81 197 VAL A C 1
ATOM 1572 O O . VAL A 1 197 ? -4.024 2.239 4.775 1.00 90.81 197 VAL A O 1
ATOM 1575 N N . PHE A 1 198 ? -2.169 1.268 3.961 1.00 89.44 198 PHE A N 1
ATOM 1576 C CA . PHE A 1 198 ? -1.298 1.651 5.064 1.00 89.44 198 PHE A CA 1
ATOM 1577 C C . PHE A 1 198 ? -0.709 3.040 4.836 1.00 89.44 198 PHE A C 1
ATOM 1579 O O . PHE A 1 198 ? -0.592 3.806 5.792 1.00 89.44 198 PHE A O 1
ATOM 1586 N N . THR A 1 199 ? -0.378 3.420 3.604 1.00 86.56 199 THR A N 1
ATOM 1587 C CA . THR A 1 199 ? 0.124 4.768 3.326 1.00 86.56 199 THR A CA 1
ATOM 1588 C C . THR A 1 199 ? -0.963 5.829 3.482 1.00 86.56 199 THR A C 1
ATOM 1590 O O . THR A 1 199 ? -2.040 5.721 2.893 1.00 86.56 199 THR A O 1
ATOM 1593 N N . PRO A 1 200 ? -0.712 6.893 4.266 1.00 80.94 200 PRO A N 1
ATOM 1594 C CA . PRO A 1 200 ? -1.617 8.028 4.300 1.00 80.94 200 PRO A CA 1
ATOM 1595 C C . PRO A 1 200 ? -1.534 8.799 2.974 1.00 80.94 200 PRO A C 1
ATOM 1597 O O . PRO A 1 200 ? -0.458 9.173 2.514 1.00 80.94 200 PRO A O 1
ATOM 1600 N N . LEU A 1 201 ? -2.685 9.057 2.348 1.00 75.94 201 LEU A N 1
ATOM 1601 C CA . LEU A 1 201 ? -2.763 9.778 1.065 1.00 75.94 201 LEU A CA 1
ATOM 1602 C C . LEU A 1 201 ? -2.623 11.305 1.207 1.00 75.94 201 LEU A C 1
ATOM 1604 O O . LEU A 1 201 ? -2.563 12.032 0.210 1.00 75.94 201 LEU A O 1
ATOM 1608 N N . GLY A 1 202 ? -2.550 11.779 2.450 1.00 75.38 202 GLY A N 1
ATOM 1609 C CA . GLY A 1 202 ? -2.262 13.151 2.839 1.00 75.38 202 GLY A CA 1
ATOM 1610 C C . GLY A 1 202 ? -1.312 13.189 4.042 1.00 75.38 202 GLY A C 1
ATOM 1611 O O . GLY A 1 202 ? -0.868 12.141 4.511 1.00 75.38 202 GLY A O 1
ATOM 1612 N N . PRO A 1 203 ? -0.986 14.387 4.547 1.00 79.44 203 PRO A N 1
ATOM 1613 C CA . PRO A 1 203 ? -0.160 14.541 5.741 1.00 79.44 203 PRO A CA 1
ATOM 1614 C C . PRO A 1 203 ? -0.764 13.848 6.974 1.00 79.44 203 PRO A C 1
ATOM 1616 O O . PRO A 1 203 ? -1.990 13.796 7.108 1.00 79.44 203 PRO A O 1
ATOM 1619 N N . PHE A 1 204 ? 0.070 13.350 7.893 1.00 81.56 204 PHE A N 1
ATOM 1620 C CA . PHE A 1 204 ? -0.389 12.617 9.085 1.00 81.56 204 PHE A CA 1
ATOM 1621 C C . PHE A 1 204 ? -1.351 13.435 9.955 1.00 81.56 204 PHE A C 1
ATOM 1623 O O . PHE A 1 204 ? -2.311 12.882 10.483 1.00 81.56 204 PHE A O 1
ATOM 1630 N N . GLU A 1 205 ? -1.180 14.757 10.041 1.00 82.06 205 GLU A N 1
ATOM 1631 C CA . GLU A 1 205 ? -2.089 15.646 10.773 1.00 82.06 205 GLU A CA 1
ATOM 1632 C C . GLU A 1 205 ? -3.542 15.568 10.289 1.00 82.06 205 GLU A C 1
ATOM 1634 O O . GLU A 1 205 ? -4.461 15.788 11.071 1.00 82.06 205 GLU A O 1
ATOM 1639 N N . THR A 1 206 ? -3.768 15.213 9.022 1.00 85.06 206 THR A N 1
ATOM 1640 C CA . THR A 1 206 ? -5.120 15.112 8.454 1.00 85.06 206 THR A CA 1
ATOM 1641 C C . THR A 1 206 ? -5.878 13.871 8.934 1.00 85.06 206 THR A C 1
ATOM 1643 O O . THR A 1 206 ? -7.098 13.781 8.763 1.00 85.06 206 THR A O 1
ATOM 1646 N N . LEU A 1 207 ? -5.185 12.917 9.566 1.00 88.06 207 LEU A N 1
ATOM 1647 C CA . LEU A 1 207 ? -5.781 11.701 10.121 1.00 88.06 207 LEU A CA 1
ATOM 1648 C C . LEU A 1 207 ? -6.436 11.932 11.489 1.00 88.06 207 LEU A C 1
ATOM 1650 O O . LEU A 1 207 ? -7.245 11.113 11.922 1.00 88.06 207 LEU A O 1
ATOM 1654 N N . TYR A 1 208 ? -6.130 13.042 12.156 1.00 91.25 208 TYR A N 1
ATOM 1655 C CA . TYR A 1 208 ? -6.506 13.295 13.545 1.00 91.25 208 TYR A CA 1
ATOM 1656 C C . TYR A 1 208 ? -7.502 14.449 13.668 1.00 91.25 208 TYR A C 1
ATOM 1658 O O . TYR A 1 208 ? -7.621 15.285 12.771 1.00 91.25 208 TYR A O 1
ATOM 1666 N N . ASP A 1 209 ? -8.255 14.479 14.768 1.00 87.50 209 ASP A N 1
ATOM 1667 C CA . ASP A 1 209 ? -9.132 15.608 15.075 1.00 87.50 209 ASP A CA 1
ATOM 1668 C C . ASP A 1 209 ? -8.293 16.864 15.381 1.00 87.50 209 ASP A C 1
ATOM 1670 O O . ASP A 1 209 ? -7.408 16.857 16.236 1.00 87.50 209 ASP A O 1
ATOM 1674 N N . LEU A 1 210 ? -8.583 17.964 14.680 1.00 80.19 210 LEU A N 1
ATOM 1675 C CA . LEU A 1 210 ? -7.901 19.249 14.855 1.00 80.19 210 LEU A CA 1
ATOM 1676 C C . LEU A 1 210 ? -8.254 19.935 16.186 1.00 80.19 210 LEU A C 1
ATOM 1678 O O . LEU A 1 210 ? -7.611 20.917 16.553 1.00 80.19 210 LEU A O 1
ATOM 1682 N N . GLY A 1 211 ? -9.275 19.444 16.896 1.00 83.44 211 GLY A N 1
ATOM 1683 C CA . GLY A 1 211 ? -9.644 19.894 18.237 1.00 83.44 211 GLY A CA 1
ATOM 1684 C C . GLY A 1 211 ? -8.764 19.340 19.363 1.00 83.44 211 GLY A C 1
ATOM 1685 O O . GLY A 1 211 ? -8.942 19.752 20.510 1.00 83.44 211 GLY A O 1
ATOM 1686 N N . LEU A 1 212 ? -7.836 18.423 19.067 1.00 86.75 212 LEU A N 1
ATOM 1687 C CA . LEU A 1 212 ? -6.942 17.841 20.067 1.00 86.75 212 LEU A CA 1
ATOM 1688 C C . LEU A 1 212 ? -5.903 18.851 20.578 1.00 86.75 212 LEU A C 1
ATOM 1690 O O . LEU A 1 212 ? -5.449 19.718 19.824 1.00 86.75 212 LEU A O 1
ATOM 1694 N N . PRO A 1 213 ? -5.465 18.726 21.844 1.00 90.38 213 PRO A N 1
ATOM 1695 C CA . PRO A 1 213 ? -4.283 19.426 22.330 1.00 90.38 213 PRO A CA 1
ATOM 1696 C C . PRO A 1 213 ? -3.063 19.157 21.436 1.00 90.38 213 PRO A C 1
ATOM 1698 O O . PRO A 1 213 ? -2.858 18.039 20.969 1.00 90.38 213 PRO A O 1
ATOM 1701 N N . SER A 1 214 ? -2.221 20.176 21.225 1.00 88.94 214 SER A N 1
ATOM 1702 C CA . SER A 1 214 ? -1.033 20.061 20.356 1.00 88.94 214 SER A CA 1
ATOM 1703 C C . SER A 1 214 ? -0.098 18.931 20.786 1.00 88.94 214 SER A C 1
ATOM 1705 O O . SER A 1 214 ? 0.451 18.251 19.931 1.00 88.94 214 SER A O 1
ATOM 1707 N N . GLU A 1 215 ? 0.064 18.723 22.095 1.00 89.69 215 GLU A N 1
ATOM 1708 C CA . GLU A 1 215 ? 0.924 17.672 22.648 1.00 89.69 215 GLU A CA 1
ATOM 1709 C C . GLU A 1 215 ? 0.434 16.271 22.256 1.00 89.69 215 GLU A C 1
ATOM 1711 O O . GLU A 1 215 ? 1.223 15.454 21.785 1.00 89.69 215 GLU A O 1
ATOM 1716 N N . ASP A 1 216 ? -0.877 16.025 22.346 1.00 88.75 216 ASP A N 1
ATOM 1717 C CA . ASP A 1 216 ? -1.484 14.751 21.946 1.00 88.75 216 ASP A CA 1
ATOM 1718 C C . ASP A 1 216 ? -1.371 14.535 20.433 1.00 88.75 216 ASP A C 1
ATOM 1720 O O . ASP A 1 216 ? -1.047 13.440 19.968 1.00 88.75 216 ASP A O 1
ATOM 1724 N N . LEU A 1 217 ? -1.604 15.594 19.652 1.00 88.81 217 LEU A N 1
ATOM 1725 C CA . LEU A 1 217 ? -1.484 15.551 18.199 1.00 88.81 217 LEU A CA 1
ATOM 1726 C C . LEU A 1 217 ? -0.043 15.252 17.760 1.00 88.81 217 LEU A C 1
ATOM 1728 O O . LEU A 1 217 ? 0.167 14.489 16.818 1.00 88.81 217 LEU A O 1
ATOM 1732 N N . ASP A 1 218 ? 0.949 15.842 18.422 1.00 89.19 218 ASP A N 1
ATOM 1733 C CA . ASP A 1 218 ? 2.358 15.628 18.098 1.00 89.19 218 ASP A CA 1
ATOM 1734 C C . ASP A 1 218 ? 2.826 14.224 18.504 1.00 89.19 218 ASP A C 1
ATOM 1736 O O . ASP A 1 218 ? 3.482 13.558 17.700 1.00 89.19 218 ASP A O 1
ATOM 1740 N N . ALA A 1 219 ? 2.388 13.712 19.659 1.00 89.75 219 ALA A N 1
ATOM 1741 C CA . ALA A 1 219 ? 2.642 12.329 20.066 1.00 89.75 219 ALA A CA 1
ATOM 1742 C C . ALA A 1 219 ? 2.034 11.305 19.087 1.00 89.75 219 ALA A C 1
ATOM 1744 O O . ALA A 1 219 ? 2.662 10.297 18.757 1.00 89.75 219 ALA A O 1
ATOM 1745 N N . LEU A 1 220 ? 0.819 11.566 18.590 1.00 90.44 220 LEU A N 1
ATOM 1746 C CA . LEU A 1 220 ? 0.165 10.726 17.583 1.00 90.44 220 LEU A CA 1
ATOM 1747 C C . LEU A 1 220 ? 0.929 10.727 16.253 1.00 90.44 220 LEU A C 1
ATOM 1749 O O . LEU A 1 220 ? 1.155 9.661 15.682 1.00 90.44 220 LEU A O 1
ATOM 1753 N N . LYS A 1 221 ? 1.377 11.897 15.778 1.00 85.88 221 LYS A N 1
ATOM 1754 C CA . LYS A 1 221 ? 2.193 12.009 14.555 1.00 85.88 221 LYS A CA 1
ATOM 1755 C C . LYS A 1 221 ? 3.515 11.261 14.673 1.00 85.88 221 LYS A C 1
ATOM 1757 O O . LYS A 1 221 ? 3.907 10.581 13.726 1.00 85.88 221 LYS A O 1
ATOM 1762 N N . GLU A 1 222 ? 4.209 11.417 15.799 1.00 88.62 222 GLU A N 1
ATOM 1763 C CA . GLU A 1 222 ? 5.492 10.758 16.047 1.00 88.62 222 GLU A CA 1
ATOM 1764 C C . GLU A 1 222 ? 5.319 9.239 16.016 1.00 88.62 222 GLU A C 1
ATOM 1766 O O . GLU A 1 222 ? 5.988 8.565 15.234 1.00 88.62 222 GLU A O 1
ATOM 1771 N N . PHE A 1 223 ? 4.331 8.717 16.749 1.00 90.88 223 PHE A N 1
ATOM 1772 C CA . PHE A 1 223 ? 3.983 7.298 16.716 1.00 90.88 223 PHE A CA 1
ATOM 1773 C C . PHE A 1 223 ? 3.726 6.795 15.289 1.00 90.88 223 PHE A C 1
ATOM 1775 O O . PHE A 1 223 ? 4.313 5.797 14.866 1.00 90.88 223 PHE A O 1
ATOM 1782 N N . ASP A 1 224 ? 2.864 7.479 14.536 1.00 86.62 224 ASP A N 1
ATOM 1783 C CA . ASP A 1 224 ? 2.492 7.058 13.186 1.00 86.62 224 ASP A CA 1
ATOM 1784 C C . ASP A 1 224 ? 3.707 7.046 12.249 1.00 86.62 224 ASP A C 1
ATOM 1786 O O . ASP A 1 224 ? 3.931 6.076 11.523 1.00 86.62 224 ASP A O 1
ATOM 1790 N N . SER A 1 225 ? 4.531 8.095 12.314 1.00 82.25 225 SER A N 1
ATOM 1791 C CA . SER A 1 225 ? 5.744 8.225 11.508 1.00 82.25 225 SER A CA 1
ATOM 1792 C C . SER A 1 225 ? 6.786 7.156 11.850 1.00 82.25 225 SER A C 1
ATOM 1794 O O . SER A 1 225 ? 7.435 6.628 10.948 1.00 82.25 225 SER A O 1
ATOM 1796 N N . GLU A 1 226 ? 6.961 6.820 13.129 1.00 86.00 226 GLU A N 1
ATOM 1797 C CA . GLU A 1 226 ? 7.926 5.810 13.577 1.00 86.00 226 GLU A CA 1
ATOM 1798 C C . GLU A 1 226 ? 7.487 4.376 13.263 1.00 86.00 226 GLU A C 1
ATOM 1800 O O . GLU A 1 226 ? 8.319 3.509 12.973 1.00 86.00 226 GLU A O 1
ATOM 1805 N N . GLN A 1 227 ? 6.185 4.093 13.347 1.00 86.31 227 GLN A N 1
ATOM 1806 C CA . GLN A 1 227 ? 5.661 2.752 13.085 1.00 86.31 227 GLN A CA 1
ATOM 1807 C C . GLN A 1 227 ? 5.417 2.485 11.599 1.00 86.31 227 GLN A C 1
ATOM 1809 O O . GLN A 1 227 ? 5.381 1.319 11.206 1.00 86.31 227 GLN A O 1
ATOM 1814 N N . TYR A 1 228 ? 5.266 3.525 10.775 1.00 84.12 228 TYR A N 1
ATOM 1815 C CA . TYR A 1 228 ? 4.871 3.408 9.371 1.00 84.12 228 TYR A CA 1
ATOM 1816 C C . TYR A 1 228 ? 5.702 2.385 8.582 1.00 84.12 228 TYR A C 1
ATOM 1818 O O . TYR A 1 228 ? 5.139 1.483 7.966 1.00 84.12 228 TYR A O 1
ATOM 1826 N N . GLU A 1 229 ? 7.033 2.459 8.653 1.00 82.38 229 GLU A N 1
ATOM 1827 C CA . GLU A 1 229 ? 7.921 1.534 7.930 1.00 82.38 229 GLU A CA 1
ATOM 1828 C C . GLU A 1 229 ? 7.755 0.073 8.380 1.00 82.38 229 GLU A C 1
ATOM 1830 O O . GLU A 1 229 ? 7.885 -0.859 7.585 1.00 82.38 229 GLU A O 1
ATOM 1835 N N . GLN A 1 230 ? 7.399 -0.148 9.647 1.00 83.44 230 GLN A N 1
ATOM 1836 C CA . GLN A 1 230 ? 7.241 -1.487 10.221 1.00 83.44 230 GLN A CA 1
ATOM 1837 C C . GLN A 1 230 ? 5.989 -2.211 9.706 1.00 83.44 230 GLN A C 1
ATOM 1839 O O . GLN A 1 230 ? 5.857 -3.418 9.900 1.00 83.44 230 GLN A O 1
ATOM 1844 N N . LEU A 1 231 ? 5.080 -1.501 9.029 1.00 85.69 231 LEU A N 1
ATOM 1845 C CA . LEU A 1 231 ? 3.901 -2.085 8.381 1.00 85.69 231 LEU A CA 1
ATOM 1846 C C . LEU A 1 231 ? 4.236 -2.816 7.072 1.00 85.69 231 LEU A C 1
ATOM 1848 O O . LEU A 1 231 ? 3.378 -3.521 6.534 1.00 85.69 231 LEU A O 1
ATOM 1852 N N . PHE A 1 232 ? 5.457 -2.647 6.560 1.00 82.88 232 PHE A N 1
ATOM 1853 C CA . PHE A 1 232 ? 5.883 -3.112 5.238 1.00 82.88 232 PHE A CA 1
ATOM 1854 C C . PHE A 1 232 ? 7.050 -4.103 5.281 1.00 82.88 232 PHE A C 1
ATOM 1856 O O . PHE A 1 232 ? 7.266 -4.832 4.313 1.00 82.88 232 PHE A O 1
ATOM 1863 N N . TYR A 1 233 ? 7.793 -4.155 6.387 1.00 79.06 233 TYR A N 1
ATOM 1864 C CA . TYR A 1 233 ? 9.003 -4.963 6.496 1.00 79.06 233 TYR A CA 1
ATOM 1865 C C . TYR A 1 233 ? 9.001 -5.820 7.764 1.00 79.06 233 TYR A C 1
ATOM 1867 O O . TYR A 1 233 ? 8.775 -5.329 8.871 1.00 79.06 233 TYR A O 1
ATOM 1875 N N . GLY A 1 234 ? 9.282 -7.110 7.582 1.00 71.94 234 GLY A N 1
ATOM 1876 C CA . GLY A 1 234 ? 9.607 -8.044 8.656 1.00 71.94 234 GLY A CA 1
ATOM 1877 C C . GLY A 1 234 ? 11.110 -8.056 8.936 1.00 71.94 234 GLY A C 1
ATOM 1878 O O . GLY A 1 234 ? 11.922 -7.672 8.093 1.00 71.94 234 GLY A O 1
ATOM 1879 N N . THR A 1 235 ? 11.487 -8.520 10.122 1.00 72.31 235 THR A N 1
ATOM 1880 C CA . THR A 1 235 ? 12.886 -8.679 10.552 1.00 72.31 235 THR A CA 1
ATOM 1881 C C . THR A 1 235 ? 13.429 -10.086 10.311 1.00 72.31 235 THR A C 1
ATOM 1883 O O . THR A 1 235 ? 14.592 -10.354 10.598 1.00 72.31 235 THR A O 1
ATOM 1886 N N . THR A 1 236 ? 12.616 -10.987 9.757 1.00 73.69 236 THR A N 1
ATOM 1887 C CA . THR A 1 236 ? 13.046 -12.322 9.323 1.00 73.69 236 THR A CA 1
ATOM 1888 C C . THR A 1 236 ? 14.126 -12.294 8.232 1.00 73.69 236 THR A C 1
ATOM 1890 O O . THR A 1 236 ? 14.094 -11.431 7.356 1.00 73.69 236 THR A O 1
ATOM 1893 N N . ASP A 1 237 ? 14.991 -13.318 8.213 1.00 78.56 237 ASP A N 1
ATOM 1894 C CA . ASP A 1 237 ? 16.044 -13.566 7.204 1.00 78.56 237 ASP A CA 1
ATOM 1895 C C . ASP A 1 237 ? 15.490 -13.975 5.815 1.00 78.56 237 ASP A C 1
ATOM 1897 O O . ASP A 1 237 ? 15.851 -15.020 5.252 1.00 78.56 237 ASP A O 1
ATOM 1901 N N . VAL A 1 238 ? 14.570 -13.190 5.255 1.00 82.62 238 VAL A N 1
ATOM 1902 C CA . VAL A 1 238 ? 14.133 -13.342 3.864 1.00 82.62 238 VAL A CA 1
ATOM 1903 C C . VAL A 1 238 ? 15.050 -12.562 2.932 1.00 82.62 238 VAL A C 1
ATOM 1905 O O . VAL A 1 238 ? 15.509 -11.464 3.236 1.00 82.62 238 VAL A O 1
ATOM 1908 N N . VAL A 1 239 ? 15.316 -13.143 1.768 1.00 75.31 239 VAL A N 1
ATOM 1909 C CA . VAL A 1 239 ? 16.007 -12.456 0.678 1.00 75.31 239 VAL A CA 1
ATOM 1910 C C . VAL A 1 239 ? 14.997 -11.574 -0.044 1.00 75.31 239 VAL A C 1
ATOM 1912 O O . VAL A 1 239 ? 13.981 -12.075 -0.539 1.00 75.31 239 VAL A O 1
ATOM 1915 N N . TYR A 1 240 ? 15.279 -10.279 -0.102 1.00 74.00 240 TYR A N 1
ATOM 1916 C CA . TYR A 1 240 ? 14.462 -9.293 -0.796 1.00 74.00 240 TYR A CA 1
ATOM 1917 C C . TYR A 1 240 ? 14.954 -9.081 -2.230 1.00 74.00 240 TYR A C 1
ATOM 1919 O O . TYR A 1 240 ? 16.126 -9.273 -2.549 1.00 74.00 240 TYR A O 1
ATOM 1927 N N . SER A 1 241 ? 14.027 -8.701 -3.099 1.00 67.19 241 SER A N 1
ATOM 1928 C CA . SER A 1 241 ? 14.323 -8.120 -4.404 1.00 67.19 241 SER A CA 1
ATOM 1929 C C . SER A 1 241 ? 14.729 -6.648 -4.247 1.00 67.19 241 SER A C 1
ATOM 1931 O O . SER A 1 241 ? 14.445 -6.050 -3.205 1.00 67.19 241 SER A O 1
ATOM 1933 N N . PRO A 1 242 ? 15.291 -6.022 -5.296 1.00 59.16 242 PRO A N 1
ATOM 1934 C CA . PRO A 1 242 ? 15.586 -4.586 -5.295 1.00 59.16 242 PRO A CA 1
ATOM 1935 C C . PRO A 1 242 ? 14.374 -3.684 -5.002 1.00 59.16 242 PRO A C 1
ATOM 1937 O O . PRO A 1 242 ? 14.544 -2.563 -4.535 1.00 59.16 242 PRO A O 1
ATOM 1940 N N . LEU A 1 243 ? 13.151 -4.184 -5.225 1.00 60.31 243 LEU A N 1
ATOM 1941 C CA . LEU A 1 243 ? 11.895 -3.482 -4.934 1.00 60.31 243 LEU A CA 1
ATOM 1942 C C . LEU A 1 243 ? 11.464 -3.590 -3.459 1.00 60.31 243 LEU A C 1
ATOM 1944 O O . LEU A 1 243 ? 10.362 -3.182 -3.103 1.00 60.31 243 LEU A O 1
ATOM 1948 N N . GLY A 1 244 ? 12.286 -4.195 -2.595 1.00 68.38 244 GLY A N 1
ATOM 1949 C CA . GLY A 1 244 ? 11.960 -4.398 -1.182 1.00 68.38 244 GLY A CA 1
ATOM 1950 C C . GLY A 1 244 ? 10.893 -5.470 -0.929 1.00 68.38 244 GLY A C 1
ATOM 1951 O O . GLY A 1 244 ? 10.394 -5.581 0.188 1.00 68.38 244 GLY A O 1
ATOM 1952 N N . VAL A 1 245 ? 10.544 -6.283 -1.936 1.00 73.94 245 VAL A N 1
ATOM 1953 C CA . VAL A 1 245 ? 9.608 -7.417 -1.787 1.00 73.94 245 VAL A CA 1
ATOM 1954 C C . VAL A 1 245 ? 10.377 -8.731 -1.643 1.00 73.94 245 VAL A C 1
ATOM 1956 O O . VAL A 1 245 ? 11.377 -8.903 -2.347 1.00 73.94 245 VAL A O 1
ATOM 1959 N N . PRO A 1 246 ? 9.958 -9.674 -0.778 1.00 75.25 246 PRO A N 1
ATOM 1960 C CA . PRO A 1 246 ? 10.600 -10.983 -0.688 1.00 75.25 246 PRO A CA 1
ATOM 1961 C C . PRO A 1 246 ? 10.618 -11.704 -2.040 1.00 75.25 246 PRO A C 1
ATOM 1963 O O . PRO A 1 246 ? 9.640 -11.681 -2.779 1.00 75.25 246 PRO A O 1
ATOM 1966 N N . ILE A 1 247 ? 11.714 -12.385 -2.369 1.00 75.44 247 ILE A N 1
ATOM 1967 C CA . ILE A 1 247 ? 11.775 -13.229 -3.571 1.00 75.44 247 ILE A CA 1
ATOM 1968 C C . ILE A 1 247 ? 11.043 -14.549 -3.296 1.00 75.44 247 ILE A C 1
ATOM 1970 O O . ILE A 1 247 ? 11.119 -15.094 -2.194 1.00 75.44 247 ILE A O 1
ATOM 1974 N N . GLY A 1 248 ? 10.334 -15.078 -4.293 1.00 74.06 248 GLY A N 1
ATOM 1975 C CA . GLY A 1 248 ? 9.591 -16.331 -4.171 1.00 74.06 248 GLY A CA 1
ATOM 1976 C C . GLY A 1 248 ? 10.457 -17.594 -4.046 1.00 74.06 248 GLY A C 1
ATOM 1977 O O . GLY A 1 248 ? 11.639 -17.577 -3.680 1.00 74.06 248 GLY A O 1
ATOM 1978 N N . ASN A 1 249 ? 9.832 -18.728 -4.363 1.00 61.81 249 ASN A N 1
ATOM 1979 C CA . ASN A 1 249 ? 10.456 -20.047 -4.286 1.00 61.81 249 ASN A CA 1
ATOM 1980 C C . ASN A 1 249 ? 11.703 -20.112 -5.187 1.00 61.81 249 ASN A C 1
ATOM 1982 O O . ASN A 1 249 ? 11.622 -19.857 -6.384 1.00 61.81 249 ASN A O 1
ATOM 1986 N N . GLY A 1 250 ? 12.855 -20.456 -4.607 1.00 68.81 250 GLY A N 1
ATOM 1987 C CA . GLY A 1 250 ? 14.149 -20.516 -5.304 1.00 68.81 250 GLY A CA 1
ATOM 1988 C C . GLY A 1 250 ? 15.262 -19.769 -4.570 1.00 68.81 250 GLY A C 1
ATOM 1989 O O . GLY A 1 250 ? 16.399 -20.232 -4.568 1.00 68.81 250 GLY A O 1
ATOM 1990 N N . MET A 1 251 ? 14.921 -18.681 -3.867 1.00 74.06 251 MET A N 1
ATOM 1991 C CA . MET A 1 251 ? 15.831 -17.995 -2.933 1.00 74.06 251 MET A CA 1
ATOM 1992 C C . MET A 1 251 ? 15.336 -18.037 -1.487 1.00 74.06 251 MET A C 1
ATOM 1994 O O . MET A 1 251 ? 16.141 -18.168 -0.565 1.00 74.06 251 MET A O 1
ATOM 1998 N N . ASN A 1 252 ? 14.017 -18.001 -1.281 1.00 78.81 252 ASN A N 1
ATOM 1999 C CA . ASN A 1 252 ? 13.412 -18.208 0.029 1.00 78.81 252 ASN A CA 1
ATOM 2000 C C . ASN A 1 252 ? 12.723 -19.572 0.106 1.00 78.81 252 ASN A C 1
ATOM 2002 O O . ASN A 1 252 ? 12.154 -20.065 -0.869 1.00 78.81 252 ASN A O 1
ATOM 2006 N N . SER A 1 253 ? 12.776 -20.194 1.287 1.00 86.88 253 SER A N 1
ATOM 2007 C CA . SER A 1 253 ? 11.976 -21.382 1.578 1.00 86.88 253 SER A CA 1
ATOM 2008 C C . SER A 1 253 ? 10.546 -20.981 1.942 1.00 86.88 253 SER A C 1
ATOM 2010 O O . SER A 1 253 ? 10.317 -19.902 2.493 1.00 86.88 253 SER A O 1
ATOM 2012 N N . MET A 1 254 ? 9.584 -21.881 1.719 1.00 87.31 254 MET A N 1
ATOM 2013 C CA . MET A 1 254 ? 8.190 -21.660 2.131 1.00 87.31 254 MET A CA 1
ATOM 2014 C C . MET A 1 254 ? 8.062 -21.342 3.627 1.00 87.31 254 MET A C 1
ATOM 2016 O O . MET A 1 254 ? 7.249 -20.504 4.006 1.00 87.31 254 MET A O 1
ATOM 2020 N N . GLN A 1 255 ? 8.891 -21.960 4.476 1.00 89.44 255 GLN A N 1
ATOM 2021 C CA . GLN A 1 255 ? 8.910 -21.674 5.912 1.00 89.44 255 GLN A CA 1
ATOM 2022 C C . GLN A 1 255 ? 9.342 -20.231 6.199 1.00 89.44 255 GLN A C 1
ATOM 2024 O O . GLN A 1 255 ? 8.683 -19.562 6.986 1.00 89.44 255 GLN A O 1
ATOM 2029 N N . ARG A 1 256 ? 10.400 -19.730 5.541 1.00 89.25 256 ARG A N 1
ATOM 2030 C CA . ARG A 1 256 ? 10.856 -18.341 5.716 1.00 89.25 256 ARG A CA 1
ATOM 2031 C C . ARG A 1 256 ? 9.799 -17.339 5.270 1.00 89.25 256 ARG A C 1
ATOM 2033 O O . ARG A 1 256 ? 9.525 -16.397 6.001 1.00 89.25 256 ARG A O 1
ATOM 2040 N N . LEU A 1 257 ? 9.177 -17.579 4.114 1.00 88.00 257 LEU A N 1
ATOM 2041 C CA . LEU A 1 257 ? 8.089 -16.735 3.617 1.00 88.00 257 LEU A CA 1
ATOM 2042 C C . LEU A 1 257 ? 6.891 -16.751 4.578 1.00 88.00 257 LEU A C 1
ATOM 2044 O O . LEU A 1 257 ? 6.364 -15.700 4.914 1.00 88.00 257 LEU A O 1
ATOM 2048 N N . SER A 1 258 ? 6.514 -17.922 5.097 1.00 89.12 258 SER A N 1
ATOM 2049 C CA . SER A 1 258 ? 5.423 -18.038 6.076 1.00 89.12 258 SER A CA 1
ATOM 2050 C C . SER A 1 258 ? 5.728 -17.282 7.373 1.00 89.12 258 SER A C 1
ATOM 2052 O O . SER A 1 258 ? 4.866 -16.571 7.880 1.00 89.12 258 SER A O 1
ATOM 2054 N N . SER A 1 259 ? 6.956 -17.390 7.895 1.00 89.88 259 SER A N 1
ATOM 2055 C CA . SER A 1 259 ? 7.390 -16.632 9.076 1.00 89.88 259 SER A CA 1
ATOM 2056 C C . SER A 1 259 ? 7.397 -15.124 8.830 1.00 89.88 259 SER A C 1
ATOM 2058 O O . SER A 1 259 ? 6.952 -14.381 9.698 1.00 89.88 259 SER A O 1
ATOM 2060 N N . TYR A 1 260 ? 7.835 -14.681 7.649 1.00 90.31 260 TYR A N 1
ATOM 2061 C CA . TYR A 1 260 ? 7.773 -13.276 7.249 1.00 90.31 260 TYR A CA 1
ATOM 2062 C C . TYR A 1 260 ? 6.334 -12.742 7.261 1.00 90.31 260 TYR A C 1
ATOM 2064 O O . TYR A 1 260 ? 6.077 -11.709 7.875 1.00 90.31 260 TYR A O 1
ATOM 2072 N N . TYR A 1 261 ? 5.376 -13.455 6.653 1.00 89.62 261 TYR A N 1
ATOM 2073 C CA . TYR A 1 261 ? 3.975 -13.012 6.648 1.00 89.62 261 TYR A CA 1
ATOM 2074 C C . TYR A 1 261 ? 3.354 -13.017 8.046 1.00 89.62 261 TYR A C 1
ATOM 2076 O O . TYR A 1 261 ? 2.622 -12.091 8.386 1.00 89.62 261 TYR A O 1
ATOM 2084 N N . ALA A 1 262 ? 3.666 -14.021 8.871 1.00 90.75 262 ALA A N 1
ATOM 2085 C CA . ALA A 1 262 ? 3.201 -14.071 10.254 1.00 90.75 262 ALA A CA 1
ATOM 2086 C C . ALA A 1 262 ? 3.718 -12.873 11.069 1.00 90.75 262 ALA A C 1
ATOM 2088 O O . ALA A 1 262 ? 2.932 -12.211 11.745 1.00 90.75 262 ALA A O 1
ATOM 2089 N N . GLU A 1 263 ? 5.008 -12.543 10.946 1.00 91.56 263 GLU A N 1
ATOM 2090 C CA . GLU A 1 263 ? 5.599 -11.375 11.608 1.00 91.56 263 GLU A CA 1
ATOM 2091 C C . GLU A 1 263 ? 4.965 -10.066 11.111 1.00 91.56 263 GLU A C 1
ATOM 2093 O O . GLU A 1 263 ? 4.637 -9.180 11.901 1.00 91.56 263 GLU A O 1
ATOM 2098 N N . LEU A 1 264 ? 4.747 -9.942 9.801 1.00 91.31 264 LE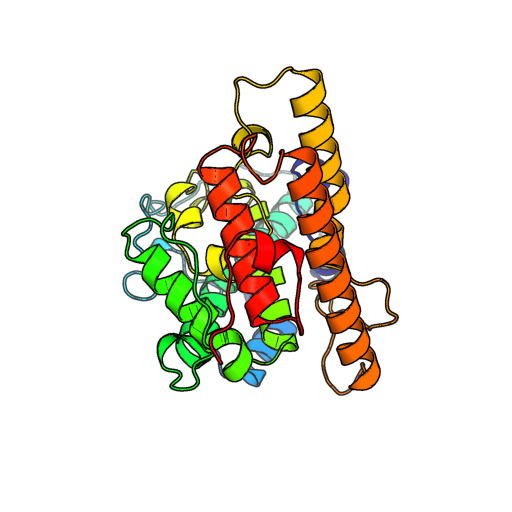U A N 1
ATOM 2099 C CA . LEU A 1 264 ? 4.126 -8.759 9.211 1.00 91.31 264 LEU A CA 1
ATOM 2100 C C . LEU A 1 264 ? 2.691 -8.564 9.724 1.00 91.31 264 LEU A C 1
ATOM 2102 O O . LEU A 1 264 ? 2.291 -7.450 10.068 1.00 91.31 264 LEU A O 1
ATOM 2106 N N . CYS A 1 265 ? 1.931 -9.653 9.837 1.00 92.06 265 CYS A N 1
ATOM 2107 C CA . CYS A 1 265 ? 0.602 -9.658 10.438 1.00 92.06 265 CYS A CA 1
ATOM 2108 C C . CYS A 1 265 ? 0.623 -9.237 11.914 1.00 92.06 265 CYS A C 1
ATOM 2110 O O . CYS A 1 265 ? -0.194 -8.406 12.320 1.00 92.06 265 CYS A O 1
ATOM 2112 N N . GLU A 1 266 ? 1.573 -9.747 12.701 1.00 92.50 266 GLU A N 1
ATOM 2113 C CA . GLU A 1 266 ? 1.752 -9.371 14.107 1.00 92.50 266 GLU A CA 1
ATOM 2114 C C . GLU A 1 266 ? 2.056 -7.873 14.254 1.00 92.50 266 GLU A C 1
ATOM 2116 O O . GLU A 1 266 ? 1.398 -7.180 15.031 1.00 92.50 266 GLU A O 1
ATOM 2121 N N . ARG A 1 267 ? 2.983 -7.338 13.448 1.00 92.38 267 ARG A N 1
ATOM 2122 C CA . ARG A 1 267 ? 3.341 -5.909 13.453 1.00 92.38 267 ARG A CA 1
ATOM 2123 C C . ARG A 1 267 ? 2.159 -5.017 13.103 1.00 92.38 267 ARG A C 1
ATOM 2125 O O . ARG A 1 267 ? 1.883 -4.049 13.812 1.00 92.38 267 ARG A O 1
ATOM 2132 N N . ARG A 1 268 ? 1.431 -5.356 12.038 1.00 93.75 268 ARG A N 1
ATOM 2133 C CA . ARG A 1 268 ? 0.248 -4.606 11.588 1.00 93.75 268 ARG A CA 1
ATOM 2134 C C . ARG A 1 268 ? -0.872 -4.633 12.628 1.00 93.75 268 ARG A C 1
ATOM 2136 O O . ARG A 1 268 ? -1.489 -3.599 12.881 1.00 93.75 268 ARG A O 1
ATOM 2143 N N . CYS A 1 269 ? -1.103 -5.775 13.274 1.00 93.56 269 CYS A N 1
ATOM 2144 C CA . CYS A 1 269 ? -2.067 -5.857 14.369 1.00 93.56 269 CYS A CA 1
ATOM 2145 C C . CYS A 1 269 ? -1.600 -5.054 15.598 1.00 93.56 269 CYS A C 1
ATOM 2147 O O . CYS A 1 269 ? -2.380 -4.296 16.173 1.00 93.56 269 CYS A O 1
ATOM 2149 N N . GLY A 1 270 ? -0.313 -5.133 15.951 1.00 93.38 270 GLY A N 1
ATOM 2150 C CA . GLY A 1 270 ? 0.297 -4.347 17.027 1.00 93.38 270 GLY A CA 1
ATOM 2151 C C . GLY A 1 270 ? 0.183 -2.835 16.815 1.00 93.38 270 GLY A C 1
ATOM 2152 O O . GLY A 1 270 ? -0.104 -2.100 17.762 1.00 93.38 270 GLY A O 1
ATOM 2153 N N . TYR A 1 271 ? 0.337 -2.370 15.572 1.00 94.06 271 TYR A N 1
ATOM 2154 C CA . TYR A 1 271 ? 0.083 -0.981 15.192 1.00 94.06 271 TYR A CA 1
ATOM 2155 C C . TYR A 1 271 ? -1.368 -0.575 15.471 1.00 94.06 271 TYR A C 1
ATOM 2157 O O . TYR A 1 271 ? -1.592 0.437 16.132 1.00 94.06 271 TYR A O 1
ATOM 2165 N N . ILE A 1 272 ? -2.349 -1.379 15.044 1.00 94.25 272 ILE A N 1
ATOM 2166 C CA . ILE A 1 272 ? -3.769 -1.095 15.298 1.00 94.25 272 ILE A CA 1
ATOM 2167 C C . ILE A 1 272 ? -4.087 -1.072 16.792 1.00 94.25 272 ILE A C 1
ATOM 2169 O O . ILE A 1 272 ? -4.817 -0.183 17.230 1.00 94.25 272 ILE A O 1
ATOM 2173 N N . ILE A 1 273 ? -3.541 -2.006 17.577 1.00 93.25 273 ILE A N 1
ATOM 2174 C CA . ILE A 1 273 ? -3.728 -2.039 19.035 1.00 93.25 273 ILE A CA 1
ATOM 2175 C C . ILE A 1 273 ? -3.286 -0.705 19.644 1.00 93.25 273 ILE A C 1
ATOM 2177 O O . ILE A 1 273 ? -4.066 -0.046 20.332 1.00 93.25 273 ILE A O 1
ATOM 2181 N N . LYS A 1 274 ? -2.056 -0.272 19.345 1.00 93.44 274 LYS A N 1
ATOM 2182 C CA . LYS A 1 274 ? -1.506 0.980 19.880 1.00 93.44 274 LYS A CA 1
ATOM 2183 C C . LYS A 1 274 ? -2.267 2.204 19.376 1.00 93.44 274 LYS A C 1
ATOM 2185 O O . LYS A 1 274 ? -2.637 3.048 20.188 1.00 93.44 274 LYS A O 1
ATOM 2190 N N . LEU A 1 275 ? -2.568 2.273 18.077 1.00 92.25 275 LEU A N 1
ATOM 2191 C CA . LEU A 1 275 ? -3.339 3.372 17.495 1.00 92.25 275 LEU A CA 1
ATOM 2192 C C . LEU A 1 275 ? -4.718 3.484 18.156 1.00 92.25 275 LEU A C 1
ATOM 2194 O O . LEU A 1 275 ? -5.139 4.577 18.519 1.00 92.25 275 LEU A O 1
ATOM 2198 N N . SER A 1 276 ? -5.410 2.360 18.360 1.00 90.50 276 SER A N 1
ATOM 2199 C CA . SER A 1 276 ? -6.710 2.319 19.038 1.00 90.50 276 SER A CA 1
ATOM 2200 C C . SER A 1 276 ? -6.615 2.819 20.484 1.00 90.50 276 SER A C 1
ATOM 2202 O O . SER A 1 276 ? -7.450 3.611 20.911 1.00 90.50 276 SER A O 1
ATOM 2204 N N . MET A 1 277 ? -5.566 2.444 21.223 1.00 90.00 277 MET A N 1
ATOM 2205 C CA . MET A 1 277 ? -5.336 2.947 22.583 1.00 90.00 277 MET A CA 1
ATOM 2206 C C . MET A 1 277 ? -5.068 4.456 22.615 1.00 90.00 277 MET A C 1
ATOM 2208 O O . MET A 1 277 ? -5.645 5.158 23.439 1.00 90.00 277 MET A O 1
ATOM 2212 N N . MET A 1 278 ? -4.215 4.961 21.719 1.00 90.44 278 MET A N 1
ATOM 2213 C CA . MET A 1 278 ? -3.839 6.381 21.684 1.00 90.44 278 MET A CA 1
ATOM 2214 C C . MET A 1 278 ? -4.969 7.285 21.176 1.00 90.44 278 MET A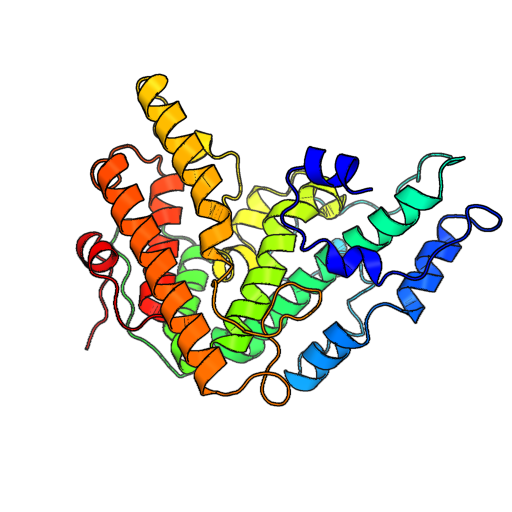 C 1
ATOM 2216 O O . MET A 1 278 ? -5.036 8.457 21.533 1.00 90.44 278 MET A O 1
ATOM 2220 N N . THR A 1 279 ? -5.869 6.749 20.350 1.00 88.12 279 THR A N 1
ATOM 2221 C CA . THR A 1 279 ? -6.968 7.517 19.746 1.00 88.12 279 THR A CA 1
ATOM 2222 C C . THR A 1 279 ? -8.308 7.335 20.456 1.00 88.12 279 THR A C 1
ATOM 2224 O O . THR A 1 279 ? -9.333 7.699 19.884 1.00 88.12 279 THR A O 1
ATOM 2227 N N . ASP A 1 280 ? -8.305 6.746 21.659 1.00 85.69 280 ASP A N 1
ATOM 2228 C CA . ASP A 1 280 ? -9.509 6.377 22.417 1.00 85.69 280 ASP A CA 1
ATOM 2229 C C . ASP A 1 280 ? -10.541 5.651 21.531 1.00 85.69 280 ASP A C 1
ATOM 2231 O O . ASP A 1 280 ? -11.676 6.073 21.316 1.00 85.69 280 ASP A O 1
ATOM 2235 N N . LYS A 1 281 ? -10.087 4.545 20.930 1.00 79.62 281 LYS A N 1
ATOM 2236 C CA . LYS A 1 281 ? -10.850 3.704 19.994 1.00 79.62 281 LYS A CA 1
ATOM 2237 C C . LYS A 1 281 ? -11.368 4.472 18.772 1.00 79.62 281 LYS A C 1
ATOM 2239 O O . LYS A 1 281 ? -12.456 4.203 18.266 1.00 79.62 281 LYS A O 1
ATOM 2244 N N . GLY A 1 282 ? -10.567 5.416 18.282 1.00 77.50 282 GLY A N 1
ATOM 2245 C CA . GLY A 1 282 ? -10.834 6.178 17.065 1.00 77.50 282 GLY A CA 1
ATOM 2246 C C . GLY A 1 282 ? -11.706 7.423 17.252 1.00 77.50 282 GLY A C 1
ATOM 2247 O O . GLY A 1 282 ? -12.048 8.064 16.256 1.00 77.50 282 GLY A O 1
ATOM 2248 N N . THR A 1 283 ? -12.053 7.810 18.484 1.00 82.50 283 THR A N 1
ATOM 2249 C CA . THR A 1 283 ? -12.761 9.077 18.751 1.00 82.50 283 THR A CA 1
ATOM 2250 C C . THR A 1 283 ? -11.911 10.286 18.361 1.00 82.50 283 THR A C 1
ATOM 2252 O O . THR A 1 283 ? -12.435 11.217 17.750 1.00 82.50 283 THR A O 1
ATOM 2255 N N . ASN A 1 284 ? -10.598 10.206 18.592 1.00 88.75 284 ASN A N 1
ATOM 2256 C CA . ASN A 1 284 ? -9.610 11.242 18.265 1.00 88.75 284 ASN A CA 1
ATOM 2257 C C . ASN A 1 284 ? -9.157 11.228 16.790 1.00 88.75 284 ASN A C 1
ATOM 2259 O O . ASN A 1 284 ? -8.283 11.999 16.391 1.00 88.75 284 ASN A O 1
ATOM 2263 N N . LEU A 1 285 ? -9.723 10.346 15.962 1.00 89.56 285 LEU A N 1
ATOM 2264 C CA . LEU A 1 285 ? -9.454 10.310 14.527 1.00 89.56 285 LEU A CA 1
ATOM 2265 C C . LEU A 1 285 ? -10.435 11.205 13.766 1.00 89.56 285 LEU A C 1
ATOM 2267 O O . LEU A 1 285 ? -11.645 11.224 14.037 1.00 89.56 285 LEU A O 1
ATOM 2271 N N . SER A 1 286 ? -9.925 11.864 12.726 1.00 89.75 286 SER A N 1
ATOM 2272 C CA . SER A 1 286 ? -10.758 12.498 11.706 1.00 89.75 286 SER A CA 1
ATOM 2273 C C . SER A 1 286 ? -11.567 11.440 10.943 1.00 89.75 286 SER A C 1
ATOM 2275 O O . SER A 1 286 ? -11.302 10.239 11.039 1.00 89.75 286 SER A O 1
ATOM 2277 N N . VAL A 1 287 ? -12.537 11.861 10.127 1.00 85.81 287 VAL A N 1
ATOM 2278 C CA . VAL A 1 287 ? -13.266 10.933 9.238 1.00 85.81 287 VAL A CA 1
ATOM 2279 C C . VAL A 1 287 ? -12.293 10.146 8.348 1.00 85.81 287 VAL A C 1
ATOM 2281 O O . VAL A 1 287 ? -12.423 8.930 8.217 1.00 85.81 287 VAL A O 1
ATOM 2284 N N . HIS A 1 288 ? -11.267 10.811 7.809 1.00 84.44 288 HIS A N 1
ATOM 2285 C CA . HIS A 1 288 ? -10.239 10.175 6.983 1.00 84.44 288 HIS A CA 1
ATOM 2286 C C . HIS A 1 288 ? -9.400 9.176 7.790 1.00 84.44 288 HIS A C 1
ATOM 2288 O O . HIS A 1 288 ? -9.147 8.067 7.316 1.00 84.44 288 HIS A O 1
ATOM 2294 N N . GLY A 1 289 ? -9.022 9.531 9.023 1.00 89.31 289 GLY A N 1
ATOM 2295 C CA . GLY A 1 289 ? -8.298 8.639 9.929 1.00 89.31 289 GLY A CA 1
ATOM 2296 C C . GLY A 1 289 ? -9.087 7.379 10.277 1.00 89.31 289 GLY A C 1
ATOM 2297 O O . GLY A 1 289 ? -8.546 6.277 10.192 1.00 89.31 289 GLY A O 1
ATOM 2298 N N . ARG A 1 290 ? -10.384 7.518 10.584 1.00 88.06 290 ARG A N 1
ATOM 2299 C CA . ARG A 1 290 ? -11.273 6.378 10.875 1.00 88.06 290 ARG A CA 1
ATOM 2300 C C . ARG A 1 290 ? -11.429 5.467 9.666 1.00 88.06 290 ARG A C 1
ATOM 2302 O O . ARG A 1 290 ? -11.299 4.254 9.804 1.00 88.06 290 ARG A O 1
ATOM 2309 N N . ILE A 1 291 ? -11.648 6.035 8.477 1.00 85.19 291 ILE A N 1
ATOM 2310 C CA . ILE A 1 291 ? -11.733 5.254 7.235 1.00 85.19 291 ILE A CA 1
ATOM 2311 C C . ILE A 1 291 ? -10.433 4.478 7.016 1.00 85.19 291 ILE A C 1
ATOM 2313 O O . ILE A 1 291 ? -10.482 3.269 6.797 1.00 85.19 291 ILE A O 1
ATOM 2317 N N . ARG A 1 292 ? -9.266 5.124 7.135 1.00 88.38 292 ARG A N 1
ATOM 2318 C CA . ARG A 1 292 ? -7.969 4.442 7.007 1.00 88.38 292 ARG A CA 1
ATOM 2319 C C . ARG A 1 292 ? -7.817 3.317 8.033 1.00 88.38 292 ARG A C 1
ATOM 2321 O O . ARG A 1 292 ? -7.470 2.206 7.647 1.00 88.38 292 ARG A O 1
ATOM 2328 N N . GLN A 1 293 ? -8.123 3.565 9.308 1.00 90.31 293 GLN A N 1
ATOM 2329 C CA . GLN A 1 293 ? -8.049 2.549 10.364 1.00 90.31 293 GLN A CA 1
ATOM 2330 C C . GLN A 1 293 ? -8.930 1.331 10.043 1.00 90.31 293 GLN A C 1
ATOM 2332 O O . GLN A 1 293 ? -8.463 0.195 10.126 1.00 90.31 293 GLN A O 1
ATOM 2337 N N . LEU A 1 294 ? -10.174 1.557 9.611 1.00 88.50 294 LEU A N 1
ATOM 2338 C CA . LEU A 1 294 ? -11.097 0.489 9.221 1.00 88.50 294 LEU A CA 1
ATOM 2339 C C . LEU A 1 294 ? -10.603 -0.283 7.994 1.00 88.50 294 LEU A C 1
ATOM 2341 O O . LEU A 1 294 ? -10.696 -1.509 7.972 1.00 88.50 294 LEU A O 1
ATOM 2345 N N . ARG A 1 295 ? -10.041 0.401 6.991 1.00 89.31 295 ARG A N 1
ATOM 2346 C CA . ARG A 1 295 ? -9.474 -0.241 5.794 1.00 89.31 295 ARG A CA 1
ATOM 2347 C C . ARG A 1 295 ? -8.247 -1.090 6.127 1.00 89.31 295 ARG A C 1
ATOM 2349 O O . ARG A 1 295 ? -8.167 -2.228 5.665 1.00 89.31 295 ARG A O 1
ATOM 2356 N N . ILE A 1 296 ? -7.344 -0.585 6.973 1.00 92.19 296 ILE A N 1
ATOM 2357 C CA . ILE A 1 296 ? -6.207 -1.356 7.499 1.00 92.19 296 ILE A CA 1
ATOM 2358 C C . ILE A 1 296 ? -6.720 -2.606 8.209 1.00 92.19 296 ILE A C 1
ATOM 2360 O O . ILE A 1 296 ? -6.292 -3.715 7.894 1.00 92.19 296 ILE A O 1
ATOM 2364 N N . CYS A 1 297 ? -7.681 -2.447 9.116 1.00 91.25 297 CYS A N 1
ATOM 2365 C CA . CYS A 1 297 ? -8.245 -3.577 9.834 1.00 91.25 297 CYS A CA 1
ATOM 2366 C C . CYS A 1 297 ? -8.954 -4.588 8.935 1.00 91.25 297 CYS A C 1
ATOM 2368 O O . CYS A 1 297 ? -8.785 -5.790 9.129 1.00 91.25 297 CYS A O 1
ATOM 2370 N N . GLY A 1 298 ? -9.695 -4.122 7.930 1.00 89.75 298 GLY A N 1
ATOM 2371 C CA . GLY A 1 298 ? -10.295 -4.970 6.908 1.00 89.75 298 GLY A CA 1
ATOM 2372 C C . GLY A 1 298 ? -9.240 -5.792 6.170 1.00 89.75 298 GLY A C 1
ATOM 2373 O O . GLY A 1 298 ? -9.389 -7.007 6.063 1.00 89.75 298 GLY A O 1
ATOM 2374 N N . LYS A 1 299 ? -8.140 -5.165 5.723 1.00 91.06 299 LYS A N 1
ATOM 2375 C CA . LYS A 1 299 ? -7.050 -5.870 5.026 1.00 91.06 299 LYS A CA 1
ATOM 2376 C C . LYS A 1 299 ? -6.331 -6.866 5.941 1.00 91.06 299 LYS A C 1
ATOM 2378 O O . LYS A 1 299 ? -6.086 -7.993 5.517 1.00 91.06 299 LYS A O 1
ATOM 2383 N N . ILE A 1 300 ? -6.057 -6.508 7.199 1.00 91.38 300 ILE A N 1
ATOM 2384 C CA . ILE A 1 300 ? -5.488 -7.437 8.194 1.00 91.38 300 ILE A CA 1
ATOM 2385 C C . ILE A 1 300 ? -6.427 -8.630 8.392 1.00 91.38 300 ILE A C 1
ATOM 2387 O O . ILE A 1 300 ? -5.999 -9.771 8.278 1.00 91.38 300 ILE A O 1
ATOM 2391 N N . GLN A 1 301 ? -7.721 -8.391 8.613 1.00 88.50 301 GLN A N 1
ATOM 2392 C CA . GLN A 1 301 ? -8.712 -9.458 8.762 1.00 88.50 301 GLN A CA 1
ATOM 2393 C C . GLN A 1 301 ? -8.917 -10.262 7.471 1.00 88.50 301 GLN A C 1
ATOM 2395 O O . GLN A 1 301 ? -9.374 -11.401 7.532 1.00 88.50 301 GLN A O 1
ATOM 2400 N N . ALA A 1 302 ? -8.556 -9.737 6.302 1.00 87.94 302 ALA A N 1
ATOM 2401 C CA . ALA A 1 302 ? -8.542 -10.513 5.069 1.00 87.94 302 ALA A CA 1
ATOM 2402 C C . ALA A 1 302 ? -7.332 -11.439 4.991 1.00 87.94 302 ALA A C 1
ATOM 2404 O O . ALA A 1 302 ? -7.484 -12.616 4.678 1.00 87.94 302 ALA A O 1
ATOM 2405 N N . MET A 1 303 ? -6.147 -10.933 5.320 1.00 87.00 303 MET A N 1
ATOM 2406 C CA . MET A 1 303 ? -4.887 -11.601 4.987 1.00 87.00 303 MET A CA 1
ATOM 2407 C C . MET A 1 303 ? -4.238 -12.357 6.155 1.00 87.00 303 MET A C 1
ATOM 2409 O O . MET A 1 303 ? -3.458 -13.272 5.913 1.00 87.00 303 MET A O 1
ATOM 2413 N N . CYS A 1 304 ? -4.562 -12.017 7.403 1.00 87.25 304 CYS A N 1
ATOM 2414 C CA . CYS A 1 304 ? -3.897 -12.516 8.613 1.00 87.25 304 CYS A CA 1
ATOM 2415 C C . CYS A 1 304 ? -4.816 -13.398 9.458 1.00 87.25 304 CYS A C 1
ATOM 2417 O O . CYS A 1 304 ? -6.024 -13.197 9.445 1.00 87.25 304 CYS A O 1
ATOM 2419 N N . ASP A 1 305 ? -4.285 -14.358 10.218 1.00 73.62 305 ASP A N 1
ATOM 2420 C CA . ASP A 1 305 ? -5.129 -15.391 10.837 1.00 73.62 305 ASP A CA 1
ATOM 2421 C C . ASP A 1 305 ? -6.093 -14.909 11.934 1.00 73.62 305 ASP A C 1
ATOM 2423 O O . ASP A 1 305 ? -7.126 -15.551 12.062 1.00 73.62 305 ASP A O 1
ATOM 2427 N N . GLU A 1 306 ? -5.887 -13.757 12.586 1.00 76.00 306 GLU A N 1
ATOM 2428 C CA . GLU A 1 306 ? -6.908 -12.939 13.287 1.00 76.00 306 GLU A CA 1
ATOM 2429 C C . GLU A 1 306 ? -6.234 -11.721 13.960 1.00 76.00 306 GLU A C 1
ATOM 2431 O O . GLU A 1 306 ? -5.039 -11.752 14.248 1.00 76.00 306 GLU A O 1
ATOM 2436 N N . CYS A 1 307 ? -6.975 -10.629 14.191 1.00 88.44 307 CYS A N 1
ATOM 2437 C CA . CYS A 1 307 ? -6.510 -9.473 14.970 1.00 88.44 307 CYS A CA 1
ATOM 2438 C C . CYS A 1 307 ? -7.647 -8.934 15.850 1.00 88.44 307 CYS A C 1
ATOM 2440 O O . CYS A 1 307 ? -8.537 -8.235 15.356 1.00 88.44 307 CYS A O 1
ATOM 2442 N N . ASP A 1 308 ? -7.612 -9.243 17.149 1.00 86.25 308 ASP A N 1
ATOM 2443 C CA . ASP A 1 308 ? -8.697 -8.940 18.098 1.00 86.25 308 ASP A CA 1
ATOM 2444 C C . ASP A 1 308 ? -9.069 -7.456 18.134 1.00 86.25 308 ASP A C 1
ATOM 2446 O O . ASP A 1 308 ? -10.250 -7.114 18.134 1.00 86.25 308 ASP A O 1
ATOM 2450 N N . ALA A 1 309 ? -8.083 -6.560 18.047 1.00 86.56 309 ALA A N 1
ATOM 2451 C CA . ALA A 1 309 ? -8.335 -5.120 18.014 1.00 86.56 309 ALA A CA 1
ATOM 2452 C C . ALA A 1 309 ? -9.196 -4.691 16.815 1.00 86.56 309 ALA A C 1
ATOM 2454 O O . ALA A 1 309 ? -10.015 -3.784 16.931 1.00 86.56 309 ALA A O 1
ATOM 2455 N N . CYS A 1 310 ? -9.065 -5.363 15.669 1.00 89.06 310 CYS A N 1
ATOM 2456 C CA . CYS A 1 310 ? -9.927 -5.103 14.521 1.00 89.06 310 CYS A CA 1
ATOM 2457 C C . CYS A 1 310 ? -11.344 -5.649 14.726 1.00 89.06 310 CYS A C 1
ATOM 2459 O O . CYS A 1 310 ? -12.306 -5.029 14.273 1.00 89.06 310 CYS A O 1
ATOM 2461 N N . THR A 1 311 ? -11.483 -6.764 15.446 1.00 85.75 311 THR A N 1
ATOM 2462 C CA . THR A 1 311 ? -12.790 -7.301 15.848 1.00 85.75 311 THR A CA 1
ATOM 2463 C C . THR A 1 311 ? -13.510 -6.350 16.805 1.00 85.75 311 THR A C 1
ATOM 2465 O O . THR A 1 311 ? -14.701 -6.092 16.638 1.00 85.75 311 THR A O 1
ATOM 2468 N N . GLU A 1 312 ? -12.789 -5.761 17.763 1.00 84.94 312 GLU A N 1
ATOM 2469 C CA . GLU A 1 312 ? -13.330 -4.748 18.682 1.00 84.94 312 GLU A CA 1
ATOM 2470 C C . GLU A 1 312 ? -13.789 -3.469 17.967 1.00 84.94 312 GLU A C 1
ATOM 2472 O O . GLU A 1 312 ? -14.729 -2.816 18.418 1.00 84.94 312 GLU A O 1
ATOM 2477 N N . LEU A 1 313 ? -13.172 -3.139 16.828 1.00 82.38 313 LEU A N 1
ATOM 2478 C CA . LEU A 1 313 ? -13.588 -2.047 15.941 1.00 82.38 313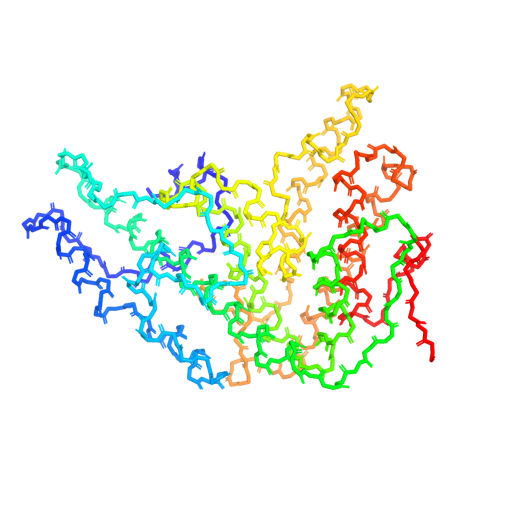 LEU A CA 1
ATOM 2479 C C . LEU A 1 313 ? -14.771 -2.425 15.024 1.00 82.38 313 LEU A C 1
ATOM 2481 O O . LEU A 1 313 ? -15.154 -1.647 14.151 1.00 82.38 313 LEU A O 1
ATOM 2485 N N . GLY A 1 314 ? -15.371 -3.604 15.220 1.00 79.06 314 GLY A N 1
ATOM 2486 C CA . GLY A 1 314 ? -16.580 -4.046 14.524 1.00 79.06 314 GLY A CA 1
ATOM 2487 C C . GLY A 1 314 ? -16.337 -4.767 13.198 1.00 79.06 314 GLY A C 1
ATOM 2488 O O . GLY A 1 314 ? -17.296 -5.030 12.474 1.00 79.06 314 GLY A O 1
ATOM 2489 N N . ILE A 1 315 ? -15.087 -5.105 12.865 1.00 81.88 315 ILE A N 1
ATOM 2490 C CA . ILE A 1 315 ? -14.768 -5.901 11.674 1.00 81.88 315 ILE A CA 1
ATOM 2491 C C . ILE A 1 315 ? -14.995 -7.369 12.005 1.00 81.88 315 ILE A C 1
ATOM 2493 O O . ILE A 1 315 ? -14.352 -7.913 12.899 1.00 81.88 315 ILE A O 1
ATOM 2497 N N . SER A 1 316 ? -15.888 -8.035 11.279 1.00 75.56 316 SER A N 1
ATOM 2498 C CA . SER A 1 316 ? -16.189 -9.445 11.536 1.00 75.56 316 SER A CA 1
ATOM 2499 C C . SER A 1 316 ? -15.896 -10.322 10.329 1.00 75.56 316 SER A C 1
ATOM 2501 O O . SER A 1 316 ? -16.107 -9.933 9.177 1.00 75.56 316 SER A O 1
ATOM 2503 N N . ARG A 1 317 ? -15.420 -11.536 10.621 1.00 69.62 317 ARG A N 1
ATOM 2504 C CA . ARG A 1 317 ? -15.421 -12.654 9.682 1.00 69.62 317 ARG A CA 1
ATOM 2505 C C . ARG A 1 317 ? -16.720 -13.425 9.870 1.00 69.62 317 ARG A C 1
ATOM 2507 O O . ARG A 1 317 ? -16.919 -14.005 10.939 1.00 69.62 317 ARG A O 1
ATOM 2514 N N . SER A 1 318 ? -17.619 -13.432 8.886 1.00 55.16 318 SER A N 1
ATOM 2515 C CA . SER A 1 318 ? -18.807 -14.286 9.009 1.00 55.16 318 SER A CA 1
ATOM 2516 C C . SER A 1 318 ? -18.409 -15.737 8.729 1.00 55.16 318 SER A C 1
ATOM 2518 O O . SER A 1 318 ? -17.767 -16.028 7.719 1.00 55.16 318 SER A O 1
ATOM 2520 N N . LYS A 1 319 ? -18.749 -16.639 9.653 1.00 48.19 319 LYS A N 1
ATOM 2521 C CA . LYS A 1 319 ? -18.569 -18.084 9.456 1.00 48.19 319 LYS A CA 1
ATOM 2522 C C . LYS A 1 319 ? -19.343 -18.585 8.242 1.00 48.19 319 LYS A C 1
ATOM 2524 O O . LYS A 1 319 ? -20.407 -17.994 7.947 1.00 48.19 319 LYS A O 1
#

Organism: Babesia ovis (NCBI:txid5869)

Radius of gyration: 20.07 Å; chains: 1; bounding box: 50×45×48 Å